Protein AF-0000000085164006 (afdb_homodimer)

Solvent-accessible surface area (backbone atoms only — not comparable to full-atom values): 20067 Å² total; per-residue (Å²): 124,60,69,62,56,56,50,50,50,50,51,49,51,53,50,46,52,52,47,31,71,74,62,33,57,88,70,56,49,71,67,55,51,23,62,73,71,70,45,54,66,66,62,51,41,72,75,30,84,42,68,34,54,46,34,42,55,62,46,51,62,52,46,54,56,49,50,52,52,46,51,53,50,71,64,36,80,89,47,53,52,68,54,39,44,51,53,48,48,50,53,48,51,51,50,47,63,76,37,44,63,45,53,52,44,36,66,67,41,73,84,53,70,57,68,77,72,36,68,68,40,52,52,52,46,56,56,49,32,68,46,57,49,81,58,92,48,61,67,54,31,51,50,53,39,50,50,53,53,54,58,60,33,68,68,49,41,46,40,42,38,73,73,68,60,45,50,71,66,54,50,51,51,52,51,46,67,69,65,102,126,58,69,62,54,55,50,49,50,49,49,51,51,52,51,48,52,52,47,30,71,72,63,32,56,88,68,56,50,70,65,55,50,24,60,74,72,71,47,52,65,66,61,52,42,72,75,28,82,41,70,34,53,45,34,42,55,60,45,51,59,54,46,55,55,48,50,52,53,47,50,52,50,72,65,37,81,88,48,55,50,68,54,38,43,53,53,47,48,51,54,50,53,51,49,47,64,75,37,43,62,45,54,52,43,37,65,67,41,75,84,54,71,56,69,77,71,35,69,68,40,51,52,50,46,57,57,49,33,68,45,58,50,83,58,91,49,60,68,56,32,50,50,54,38,51,51,52,53,55,58,60,32,69,67,48,42,46,42,40,38,73,72,69,61,45,47,72,67,55,48,51,52,52,52,47,67,69,65,103

Structure (mmCIF, N/CA/C/O backbone):
data_AF-0000000085164006-model_v1
#
loop_
_entity.id
_entity.type
_entity.pdbx_description
1 polymer 'TetR family regulatory protein'
#
loop_
_atom_site.group_PDB
_atom_site.id
_atom_site.type_symbol
_atom_site.label_atom_id
_atom_site.label_alt_id
_atom_site.label_comp_id
_atom_site.label_asym_id
_atom_site.label_entity_id
_atom_site.label_seq_id
_atom_site.pdbx_PDB_ins_code
_atom_site.Cartn_x
_atom_site.Cartn_y
_atom_site.Cartn_z
_atom_site.occupancy
_atom_site.B_iso_or_equiv
_atom_site.auth_seq_id
_atom_site.auth_comp_id
_atom_site.auth_asym_id
_atom_site.auth_atom_id
_atom_site.pdbx_PDB_model_num
ATOM 1 N N . MET A 1 1 ? -24.281 25.984 -0.659 1 49.69 1 MET A N 1
ATOM 2 C CA . MET A 1 1 ? -24.906 25.328 0.49 1 49.69 1 MET A CA 1
ATOM 3 C C . MET A 1 1 ? -25.469 26.359 1.463 1 49.69 1 MET A C 1
ATOM 5 O O . MET A 1 1 ? -24.844 27.391 1.727 1 49.69 1 MET A O 1
ATOM 9 N N . ARG A 1 2 ? -26.719 26.344 1.957 1 54.25 2 ARG A N 1
ATOM 10 C CA . ARG A 1 2 ? -27.297 27.344 2.85 1 54.25 2 ARG A CA 1
ATOM 11 C C . ARG A 1 2 ? -26.484 27.453 4.141 1 54.25 2 ARG A C 1
ATOM 13 O O . ARG A 1 2 ? -25.891 26.484 4.594 1 54.25 2 ARG A O 1
ATOM 20 N N . ARG A 1 3 ? -26.062 28.594 4.438 1 60.5 3 ARG A N 1
ATOM 21 C CA . ARG A 1 3 ? -25.344 28.969 5.656 1 60.5 3 ARG A CA 1
ATOM 22 C C . ARG A 1 3 ? -25.641 28 6.789 1 60.5 3 ARG A C 1
ATOM 24 O O . ARG A 1 3 ? -24.75 27.625 7.547 1 60.5 3 ARG A O 1
ATOM 31 N N . ASP A 1 4 ? -26.641 27.578 6.883 1 67.5 4 ASP A N 1
ATOM 32 C CA . ASP A 1 4 ? -27.094 26.625 7.887 1 67.5 4 ASP A CA 1
ATOM 33 C C . ASP A 1 4 ? -26.453 25.25 7.656 1 67.5 4 ASP A C 1
ATOM 35 O O . ASP A 1 4 ? -26.094 24.562 8.609 1 67.5 4 ASP A O 1
ATOM 39 N N . ALA A 1 5 ? -26.422 25.062 6.352 1 70.38 5 ALA A N 1
ATOM 40 C CA . ALA A 1 5 ? -25.812 23.766 6.008 1 70.38 5 ALA A CA 1
ATOM 41 C C . ALA A 1 5 ? -24.359 23.719 6.43 1 70.38 5 ALA A C 1
ATOM 43 O O . ALA A 1 5 ? -23.891 22.703 6.977 1 70.38 5 ALA A O 1
ATOM 44 N N . LEU A 1 6 ? -23.672 24.812 6.34 1 77.31 6 LEU A N 1
ATOM 45 C CA . LEU A 1 6 ? -22.266 24.906 6.723 1 77.31 6 LEU A CA 1
ATOM 46 C C . LEU A 1 6 ? -22.109 24.891 8.234 1 77.31 6 LEU A C 1
ATOM 48 O O . LEU A 1 6 ? -21.172 24.297 8.766 1 77.31 6 LEU A O 1
ATOM 52 N N . GLU A 1 7 ? -22.969 25.5 8.82 1 82.19 7 GLU A N 1
ATOM 53 C CA . GLU A 1 7 ? -22.953 25.531 10.273 1 82.19 7 GLU A CA 1
ATOM 54 C C . GLU A 1 7 ? -23.219 24.141 10.859 1 82.19 7 GLU A C 1
ATOM 56 O O . GLU A 1 7 ? -22.578 23.75 11.836 1 82.19 7 GLU A O 1
ATOM 61 N N . ASN A 1 8 ? -24.109 23.406 10.297 1 85.69 8 ASN A N 1
ATOM 62 C CA . ASN A 1 8 ? -24.406 22.047 10.75 1 85.69 8 ASN A CA 1
ATOM 63 C C . ASN A 1 8 ? -23.219 21.109 10.555 1 85.69 8 ASN A C 1
ATOM 65 O O . ASN A 1 8 ? -22.906 20.312 11.43 1 85.69 8 ASN A O 1
ATOM 69 N N . ARG A 1 9 ? -22.625 21.328 9.5 1 90.31 9 ARG A N 1
ATOM 70 C CA . ARG A 1 9 ? -21.469 20.5 9.211 1 90.31 9 ARG A CA 1
ATOM 71 C C . ARG A 1 9 ? -20.344 20.75 10.219 1 90.31 9 ARG A C 1
ATOM 73 O O . ARG A 1 9 ? -19.719 19.797 10.695 1 90.31 9 ARG A O 1
ATOM 80 N N . LYS A 1 10 ? -20.219 21.953 10.531 1 92.31 10 LYS A N 1
ATOM 81 C CA . LYS A 1 10 ? -19.172 22.312 11.5 1 92.31 10 LYS A CA 1
ATOM 82 C C . LYS A 1 10 ? -19.516 21.75 12.883 1 92.31 10 LYS A C 1
ATOM 84 O O . LYS A 1 10 ? -18.625 21.281 13.594 1 92.31 10 LYS A O 1
ATOM 89 N N . ARG A 1 11 ? -20.75 21.781 13.18 1 93.75 11 ARG A N 1
ATOM 90 C CA . ARG A 1 11 ? -21.203 21.234 14.461 1 93.75 11 ARG A CA 1
ATOM 91 C C . ARG A 1 11 ? -20.938 19.734 14.531 1 93.75 11 ARG A C 1
ATOM 93 O O . ARG A 1 11 ? -20.5 19.234 15.57 1 93.75 11 ARG A O 1
ATOM 100 N N . ILE A 1 12 ? -21.203 19.141 13.484 1 96 12 ILE A N 1
ATOM 101 C CA . ILE A 1 12 ? -20.969 17.703 13.414 1 96 12 ILE A CA 1
ATOM 102 C C . ILE A 1 12 ? -19.484 17.406 13.547 1 96 12 ILE A C 1
ATOM 104 O O . ILE A 1 12 ? -19.078 16.531 14.32 1 96 12 ILE A O 1
ATOM 108 N N . GLU A 1 13 ? -18.719 18.156 12.836 1 95.38 13 GLU A N 1
ATOM 109 C CA . GLU A 1 13 ? -17.266 17.969 12.875 1 95.38 13 GLU A CA 1
ATOM 110 C C . GLU A 1 13 ? -16.734 18.188 14.289 1 95.38 13 GLU A C 1
ATOM 112 O O . GLU A 1 13 ? -15.914 17.406 14.773 1 95.38 13 GLU A O 1
ATOM 117 N N . ASP A 1 14 ? -17.219 19.203 14.93 1 95.56 14 ASP A N 1
ATOM 118 C CA . ASP A 1 14 ? -16.75 19.547 16.281 1 95.56 14 ASP A CA 1
ATOM 119 C C . ASP A 1 14 ? -17.141 18.453 17.281 1 95.56 14 ASP A C 1
ATOM 121 O O . ASP A 1 14 ? -16.344 18.062 18.125 1 95.56 14 ASP A O 1
ATOM 125 N N . CYS A 1 15 ? -18.312 18.047 17.141 1 96.94 15 CYS A N 1
ATOM 126 C CA . CYS A 1 15 ? -18.797 16.969 18 1 96.94 15 CYS A CA 1
ATOM 127 C C . CYS A 1 15 ? -17.969 15.703 17.812 1 96.94 15 CYS A C 1
ATOM 129 O O . CYS A 1 15 ? -17.562 15.07 18.781 1 96.94 15 CYS A O 1
ATOM 131 N N . ALA A 1 16 ? -17.766 15.359 16.594 1 96.62 16 ALA A N 1
ATOM 132 C CA . ALA A 1 16 ? -16.984 14.172 16.281 1 96.62 16 ALA A CA 1
ATOM 133 C C . ALA A 1 16 ? -15.578 14.273 16.859 1 96.62 16 ALA A C 1
ATOM 135 O O . ALA A 1 16 ? -15.086 13.328 17.484 1 96.62 16 ALA A O 1
ATOM 136 N N . ARG A 1 17 ? -15 15.391 16.656 1 94.94 17 ARG A N 1
ATOM 137 C CA . ARG A 1 17 ? -13.656 15.602 17.188 1 94.94 17 ARG A CA 1
ATOM 138 C C . ARG A 1 17 ? -13.609 15.375 18.688 1 94.94 17 ARG A C 1
ATOM 140 O O . ARG A 1 17 ? -12.688 14.734 19.203 1 94.94 17 ARG A O 1
ATOM 147 N N . GLN A 1 18 ? -14.547 15.891 19.344 1 96.19 18 GLN A N 1
ATOM 148 C CA . GLN A 1 18 ? -14.609 15.75 20.797 1 96.19 18 GLN A CA 1
ATOM 149 C C . GLN A 1 18 ? -14.805 14.297 21.203 1 96.19 18 GLN A C 1
ATOM 151 O O . GLN A 1 18 ? -14.094 13.789 22.078 1 96.19 18 GLN A O 1
ATOM 156 N N . LEU A 1 19 ? -15.695 13.664 20.609 1 97.06 19 LEU A N 1
ATOM 157 C CA . LEU A 1 19 ? -15.977 12.266 20.922 1 97.06 19 LEU A CA 1
ATOM 158 C C . LEU A 1 19 ? -14.781 11.383 20.594 1 97.06 19 LEU A C 1
ATOM 160 O O . LEU A 1 19 ? -14.438 10.484 21.375 1 97.06 19 LEU A O 1
ATOM 164 N N . PHE A 1 20 ? -14.164 11.641 19.484 1 95.88 20 PHE A N 1
ATOM 165 C CA . PHE A 1 20 ? -12.992 10.875 19.078 1 95.88 20 PHE A CA 1
ATOM 166 C C . PHE A 1 20 ? -11.852 11.055 20.078 1 95.88 20 PHE A C 1
ATOM 168 O O . PHE A 1 20 ? -11.125 10.102 20.375 1 95.88 20 PHE A O 1
ATOM 175 N N . ALA A 1 21 ? -11.75 12.227 20.562 1 93.5 21 ALA A N 1
ATOM 176 C CA . ALA A 1 21 ? -10.703 12.516 21.531 1 93.5 21 ALA A CA 1
ATOM 177 C C . ALA A 1 21 ? -10.969 11.797 22.844 1 93.5 21 ALA A C 1
ATOM 179 O O . ALA A 1 21 ? -10.031 11.312 23.5 1 93.5 21 ALA A O 1
ATOM 180 N N . GLU A 1 22 ? -12.172 11.648 23.188 1 94.94 22 GLU A N 1
ATOM 181 C CA . GLU A 1 22 ? -12.562 11.102 24.484 1 94.94 22 GLU A CA 1
ATOM 182 C C . GLU A 1 22 ? -12.625 9.578 24.438 1 94.94 22 GLU A C 1
ATOM 184 O O . GLU A 1 22 ? -12.211 8.914 25.391 1 94.94 22 GLU A O 1
ATOM 189 N N . GLU A 1 23 ? -13.094 9.07 23.328 1 95.94 23 GLU A N 1
ATOM 190 C CA . GLU A 1 23 ? -13.445 7.656 23.344 1 95.94 23 GLU A CA 1
ATOM 191 C C . GLU A 1 23 ? -12.648 6.879 22.312 1 95.94 23 GLU A C 1
ATOM 193 O O . GLU A 1 23 ? -12.648 5.645 22.297 1 95.94 23 GLU A O 1
ATOM 198 N N . GLY A 1 24 ? -11.953 7.562 21.5 1 94.81 24 GLY A N 1
ATOM 199 C CA . GLY A 1 24 ? -11.273 6.906 20.391 1 94.81 24 GLY A CA 1
ATOM 200 C C . GLY A 1 24 ? -12.125 6.809 19.141 1 94.81 24 GLY A C 1
ATOM 201 O O . GLY A 1 24 ? -13.336 6.586 19.234 1 94.81 24 GLY A O 1
ATOM 202 N N . VAL A 1 25 ? -11.562 6.879 18.031 1 94.62 25 VAL A N 1
ATOM 203 C CA . VAL A 1 25 ? -12.258 6.918 16.75 1 94.62 25 VAL A CA 1
ATOM 204 C C . VAL A 1 25 ? -13.031 5.621 16.547 1 94.62 25 VAL A C 1
ATOM 206 O O . VAL A 1 25 ? -14.188 5.641 16.125 1 94.62 25 VAL A O 1
ATOM 209 N N . GLU A 1 26 ? -12.422 4.523 16.875 1 90.44 26 GLU A N 1
ATOM 210 C CA . GLU A 1 26 ? -13.016 3.209 16.625 1 90.44 26 GLU A CA 1
ATOM 211 C C . GLU A 1 26 ? -14.258 2.992 17.469 1 90.44 26 GLU A C 1
ATOM 213 O O . GLU A 1 26 ? -15.18 2.283 17.062 1 90.44 26 GLU A O 1
ATOM 218 N N . ASN A 1 27 ? -14.367 3.639 18.453 1 94.94 27 ASN A N 1
ATOM 219 C CA . ASN A 1 27 ? -15.414 3.354 19.438 1 94.94 27 ASN A CA 1
ATOM 220 C C . ASN A 1 27 ? -16.625 4.273 19.25 1 94.94 27 ASN A C 1
ATOM 222 O O . ASN A 1 27 ? -17.656 4.086 19.906 1 94.94 27 ASN A O 1
ATOM 226 N N . VAL A 1 28 ? -16.453 5.262 18.516 1 96.69 28 VAL A N 1
ATOM 227 C CA . VAL A 1 28 ? -17.531 6.223 18.328 1 96.69 28 VAL A CA 1
ATOM 228 C C . VAL A 1 28 ? -18.328 5.867 17.062 1 96.69 28 VAL A C 1
ATOM 230 O O . VAL A 1 28 ? -17.734 5.609 16.016 1 96.69 28 VAL A O 1
ATOM 233 N N . SER A 1 29 ? -19.594 5.777 17.203 1 95.69 29 SER A N 1
ATOM 234 C CA . SER A 1 29 ? -20.438 5.473 16.062 1 95.69 29 SER A CA 1
ATOM 235 C C . SER A 1 29 ? -21.156 6.723 15.555 1 95.69 29 SER A C 1
ATOM 237 O O . SER A 1 29 ? -21.25 7.723 16.266 1 95.69 29 SER A O 1
ATOM 239 N N . MET A 1 30 ? -21.688 6.605 14.344 1 96.44 30 MET A N 1
ATOM 240 C CA . MET A 1 30 ? -22.5 7.68 13.789 1 96.44 30 MET A CA 1
ATOM 241 C C . MET A 1 30 ? -23.75 7.898 14.633 1 96.44 30 MET A C 1
ATOM 243 O O . MET A 1 30 ? -24.172 9.039 14.836 1 96.44 30 MET A O 1
ATOM 247 N N . ASN A 1 31 ? -24.234 6.824 15.102 1 96.88 31 ASN A N 1
ATOM 248 C CA . ASN A 1 31 ? -25.406 6.91 15.969 1 96.88 31 ASN A CA 1
ATOM 249 C C . ASN A 1 31 ? -25.109 7.707 17.234 1 96.88 31 ASN A C 1
ATOM 251 O O . ASN A 1 31 ? -25.922 8.531 17.656 1 96.88 31 ASN A O 1
ATOM 255 N N . GLN A 1 32 ? -24.031 7.543 17.828 1 97.44 32 GLN A N 1
ATOM 256 C CA . GLN A 1 32 ? -23.641 8.273 19.016 1 97.44 32 GLN A CA 1
ATOM 257 C C . GLN A 1 32 ? -23.5 9.766 18.734 1 97.44 32 GLN A C 1
ATOM 259 O O . GLN A 1 32 ? -23.906 10.594 19.562 1 97.44 32 GLN A O 1
ATOM 264 N N . ILE A 1 33 ? -22.969 10.086 17.594 1 97.62 33 ILE A N 1
ATOM 265 C CA . ILE A 1 33 ? -22.797 11.484 17.203 1 97.62 33 ILE A CA 1
ATOM 266 C C . ILE A 1 33 ? -24.172 12.141 17.047 1 97.62 33 ILE A C 1
ATOM 268 O O . ILE A 1 33 ? -24.406 13.242 17.547 1 97.62 33 ILE A O 1
ATOM 272 N N . SER A 1 34 ? -25.031 11.43 16.391 1 97.25 34 SER A N 1
ATOM 273 C CA . SER A 1 34 ? -26.391 11.93 16.188 1 97.25 34 SER A CA 1
ATOM 274 C C . SER A 1 34 ? -27.078 12.188 17.531 1 97.25 34 SER A C 1
ATOM 276 O O . SER A 1 34 ? -27.656 13.25 17.734 1 97.25 34 SER A O 1
ATOM 278 N N . LYS A 1 35 ? -26.953 11.289 18.391 1 97.5 35 LYS A N 1
ATOM 279 C CA . LYS A 1 35 ? -27.578 11.391 19.703 1 97.5 35 LYS A CA 1
ATOM 280 C C . LYS A 1 35 ? -26.969 12.539 20.516 1 97.5 35 LYS A C 1
ATOM 282 O O . LYS A 1 35 ? -27.703 13.297 21.172 1 97.5 35 LYS A O 1
ATOM 287 N N . THR A 1 36 ? -25.766 12.641 20.469 1 96.88 36 THR A N 1
ATOM 288 C CA . THR A 1 36 ? -25.062 13.664 21.234 1 96.88 36 THR A CA 1
ATOM 289 C C . THR A 1 36 ? -25.453 15.062 20.766 1 96.88 36 THR A C 1
ATOM 291 O O . THR A 1 36 ? -25.609 15.977 21.578 1 96.88 36 THR A O 1
ATOM 294 N N . LEU A 1 37 ? -25.625 15.219 19.469 1 96.06 37 LEU A N 1
ATOM 295 C CA . LEU A 1 37 ? -25.938 16.516 18.875 1 96.06 37 LEU A CA 1
ATOM 296 C C . LEU A 1 37 ? -27.438 16.781 18.891 1 96.06 37 LEU A C 1
ATOM 298 O O . LEU A 1 37 ? -27.875 17.906 18.672 1 96.06 37 LEU A O 1
ATOM 302 N N . GLY A 1 38 ? -28.188 15.664 19.016 1 95.75 38 GLY A N 1
ATOM 303 C CA . GLY A 1 38 ? -29.641 15.805 18.984 1 95.75 38 GLY A CA 1
ATOM 304 C C . GLY A 1 38 ? -30.188 16.016 17.578 1 95.75 38 GLY A C 1
ATOM 305 O O . GLY A 1 38 ? -31.109 16.797 17.391 1 95.75 38 GLY A O 1
ATOM 306 N N . ILE A 1 39 ? -29.469 15.43 16.703 1 94.62 39 ILE A N 1
ATOM 307 C CA . ILE A 1 39 ? -29.938 15.516 15.328 1 94.62 39 ILE A CA 1
ATOM 308 C C . ILE A 1 39 ? -30.312 14.133 14.812 1 94.62 39 ILE A C 1
ATOM 310 O O . ILE A 1 39 ? -29.844 13.117 15.352 1 94.62 39 ILE A O 1
ATOM 314 N N . GLY A 1 40 ? -31.156 14.094 13.844 1 93.38 40 GLY A N 1
ATOM 315 C CA . GLY A 1 40 ? -31.547 12.828 13.258 1 93.38 40 GLY A CA 1
ATOM 316 C C . GLY A 1 40 ? -30.453 12.188 12.414 1 93.38 40 GLY A C 1
ATOM 317 O O . GLY A 1 40 ? -29.594 12.883 11.883 1 93.38 40 GLY A O 1
ATOM 318 N N . MET A 1 41 ? -30.578 10.867 12.344 1 95.12 41 MET A N 1
ATOM 319 C CA . MET A 1 41 ? -29.625 10.117 11.539 1 95.12 41 MET A CA 1
ATOM 320 C C . MET A 1 41 ? -29.672 10.562 10.078 1 95.12 41 MET A C 1
ATOM 322 O O . MET A 1 41 ? -28.641 10.656 9.422 1 95.12 41 MET A O 1
ATOM 326 N N . ALA A 1 42 ? -30.797 10.906 9.617 1 94.06 42 ALA A N 1
ATOM 327 C CA . ALA A 1 42 ? -30.969 11.336 8.227 1 94.06 42 ALA A CA 1
ATOM 328 C C . ALA A 1 42 ? -30.188 12.617 7.953 1 94.06 42 ALA A C 1
ATOM 330 O O . ALA A 1 42 ? -29.516 12.734 6.926 1 94.06 42 ALA A O 1
ATOM 331 N N . THR A 1 43 ? -30.328 13.5 8.828 1 93.19 43 THR A N 1
ATOM 332 C CA . THR A 1 43 ? -29.594 14.758 8.727 1 93.19 43 THR A CA 1
ATOM 333 C C . THR A 1 43 ? -28.094 14.516 8.742 1 93.19 43 THR A C 1
ATOM 335 O O . THR A 1 43 ? -27.344 15.086 7.938 1 93.19 43 THR A O 1
ATOM 338 N N . LEU A 1 44 ? -27.609 13.672 9.664 1 95.81 44 LEU A N 1
ATOM 339 C CA . LEU A 1 44 ? -26.188 13.352 9.781 1 95.81 44 LEU A CA 1
ATOM 340 C C . LEU A 1 44 ? -25.656 12.742 8.484 1 95.81 44 LEU A C 1
ATOM 342 O O . LEU A 1 44 ? -24.625 13.172 7.961 1 95.81 44 LEU A O 1
ATOM 346 N N . TYR A 1 45 ? -26.453 11.859 7.93 1 94.5 45 TYR A N 1
ATOM 347 C CA . TYR A 1 45 ? -26 11.109 6.758 1 94.5 45 TYR A CA 1
ATOM 348 C C . TYR A 1 45 ? -26.125 11.953 5.496 1 94.5 45 TYR A C 1
ATOM 350 O O . TYR A 1 45 ? -25.453 11.68 4.492 1 94.5 45 TYR A O 1
ATOM 358 N N . ARG A 1 46 ? -26.953 12.984 5.566 1 93.81 46 ARG A N 1
ATOM 359 C CA . ARG A 1 46 ? -27 13.953 4.473 1 93.81 46 ARG A CA 1
ATOM 360 C C . ARG A 1 46 ? -25.703 14.727 4.371 1 93.81 46 ARG A C 1
ATOM 362 O O . ARG A 1 46 ? -25.281 15.102 3.273 1 93.81 46 ARG A O 1
ATOM 369 N N . ASN A 1 47 ? -25.109 14.883 5.527 1 93.75 47 ASN A N 1
ATOM 370 C CA . ASN A 1 47 ? -23.859 15.641 5.562 1 93.75 47 ASN A CA 1
ATOM 371 C C . ASN A 1 47 ? -22.656 14.734 5.336 1 93.75 47 ASN A C 1
ATOM 373 O O . ASN A 1 47 ? -21.703 15.125 4.66 1 93.75 47 ASN A O 1
ATOM 377 N N . PHE A 1 48 ? -22.703 13.57 5.941 1 94.38 48 PHE A N 1
ATOM 378 C CA . PHE A 1 48 ? -21.625 12.609 5.824 1 94.38 48 PHE A CA 1
ATOM 379 C C . PHE A 1 48 ? -22.156 11.211 5.555 1 94.38 48 PHE A C 1
ATOM 381 O O . PHE A 1 48 ? -22.844 10.633 6.398 1 94.38 48 PHE A O 1
ATOM 388 N N . GLU A 1 49 ? -21.719 10.734 4.465 1 91.19 49 GLU A N 1
ATOM 389 C CA . GLU A 1 49 ? -22.234 9.453 4 1 91.19 49 GLU A CA 1
ATOM 390 C C . GLU A 1 49 ? -21.938 8.336 5 1 91.19 49 GLU A C 1
ATOM 392 O O . GLU A 1 49 ? -22.734 7.41 5.164 1 91.19 49 GLU A O 1
ATOM 397 N N . ASP A 1 50 ? -20.781 8.414 5.613 1 91.12 50 ASP A N 1
ATOM 398 C CA . ASP A 1 50 ? -20.344 7.422 6.598 1 91.12 50 ASP A CA 1
ATOM 399 C C . ASP A 1 50 ? -19.25 7.984 7.5 1 91.12 50 ASP A C 1
ATOM 401 O O . ASP A 1 50 ? -18.875 9.156 7.383 1 91.12 50 ASP A O 1
ATOM 405 N N . LYS A 1 51 ? -18.859 7.188 8.438 1 92.56 51 LYS A N 1
ATOM 406 C CA . LYS A 1 51 ? -17.844 7.617 9.391 1 92.56 51 LYS A CA 1
ATOM 407 C C . LYS A 1 51 ? -16.531 7.934 8.688 1 92.56 51 LYS A C 1
ATOM 409 O O . LYS A 1 51 ? -15.812 8.859 9.086 1 92.56 51 LYS A O 1
ATOM 414 N N . GLN A 1 52 ? -16.188 7.219 7.684 1 90.88 52 GLN A N 1
ATOM 415 C CA . GLN A 1 52 ? -14.945 7.422 6.945 1 90.88 52 GLN A CA 1
ATOM 416 C C . GLN A 1 52 ? -14.93 8.781 6.262 1 90.88 52 GLN A C 1
ATOM 418 O O . GLN A 1 52 ? -13.906 9.469 6.254 1 90.88 52 GLN A O 1
ATOM 423 N N . ALA A 1 53 ? -16.031 9.094 5.715 1 89.31 53 ALA A N 1
ATOM 424 C CA . ALA A 1 53 ? -16.141 10.406 5.09 1 89.31 53 ALA A CA 1
ATOM 425 C C . ALA A 1 53 ? -15.977 11.523 6.117 1 89.31 53 ALA A C 1
ATOM 427 O O . ALA A 1 53 ? -15.352 12.547 5.836 1 89.31 53 ALA A O 1
ATOM 428 N N . LEU A 1 54 ? -16.609 11.32 7.223 1 93.06 54 LEU A N 1
ATOM 429 C CA . LEU A 1 54 ? -16.469 12.281 8.312 1 93.06 54 LEU A CA 1
ATOM 430 C C . LEU A 1 54 ? -15.008 12.383 8.758 1 93.06 54 LEU A C 1
ATOM 432 O O . LEU A 1 54 ? -14.477 13.492 8.906 1 93.06 54 LEU A O 1
ATOM 436 N N . CYS A 1 55 ? -14.32 11.289 8.93 1 93.06 55 CYS A N 1
ATOM 437 C CA . CYS A 1 55 ? -12.914 11.258 9.328 1 93.06 55 CYS A CA 1
ATOM 438 C C . CYS A 1 55 ? -12.039 11.969 8.305 1 93.06 55 CYS A C 1
ATOM 440 O O . CYS A 1 55 ? -11.133 12.719 8.664 1 93.06 55 CYS A O 1
ATOM 442 N N . TYR A 1 56 ? -12.32 11.758 7.109 1 89 56 TYR A N 1
ATOM 443 C CA . TYR A 1 56 ? -11.57 12.391 6.035 1 89 56 TYR A CA 1
ATOM 444 C C . TYR A 1 56 ? -11.695 13.914 6.109 1 89 56 TYR A C 1
ATOM 446 O O . TYR A 1 56 ? -10.711 14.633 5.949 1 89 56 TYR A O 1
ATOM 454 N N . GLN A 1 57 ? -12.906 14.328 6.309 1 90.31 57 GLN A N 1
ATOM 455 C CA . GLN A 1 57 ? -13.133 15.766 6.387 1 90.31 57 GLN A CA 1
ATOM 456 C C . GLN A 1 57 ? -12.375 16.375 7.562 1 90.31 57 GLN A C 1
ATOM 458 O O . GLN A 1 57 ? -11.875 17.5 7.465 1 90.31 57 GLN A O 1
ATOM 463 N N . LEU A 1 58 ? -12.328 15.703 8.578 1 92.38 58 LEU A N 1
ATOM 464 C CA . LEU A 1 58 ? -11.641 16.203 9.766 1 92.38 58 LEU A CA 1
ATOM 465 C C . LEU A 1 58 ? -10.141 16.344 9.508 1 92.38 58 LEU A C 1
ATOM 467 O O . LEU A 1 58 ? -9.508 17.281 10 1 92.38 58 LEU A O 1
ATOM 471 N N . ILE A 1 59 ? -9.609 15.461 8.711 1 91.25 59 ILE A N 1
ATOM 472 C CA . ILE A 1 59 ? -8.172 15.477 8.461 1 91.25 59 ILE A CA 1
ATOM 473 C C . ILE A 1 59 ? -7.844 16.531 7.414 1 91.25 59 ILE A C 1
ATOM 475 O O . ILE A 1 59 ? -6.762 17.125 7.441 1 91.25 59 ILE A O 1
ATOM 479 N N . GLN A 1 60 ? -8.734 16.703 6.504 1 88.44 60 GLN A N 1
ATOM 480 C CA . GLN A 1 60 ? -8.492 17.625 5.387 1 88.44 60 GLN A CA 1
ATOM 481 C C . GLN A 1 60 ? -8.125 19.016 5.887 1 88.44 60 GLN A C 1
ATOM 483 O O . GLN A 1 60 ? -7.234 19.656 5.324 1 88.44 60 GLN A O 1
ATOM 488 N N . ASN A 1 61 ? -8.844 19.453 6.926 1 83.56 61 ASN A N 1
ATOM 489 C CA . ASN A 1 61 ? -8.531 20.766 7.492 1 83.56 61 ASN A CA 1
ATOM 490 C C . ASN A 1 61 ? -7.117 20.797 8.062 1 83.56 61 ASN A C 1
ATOM 492 O O . ASN A 1 61 ? -6.402 21.797 7.898 1 83.56 61 ASN A O 1
ATOM 496 N N . ASP A 1 62 ? -6.746 19.781 8.641 1 91.12 62 ASP A N 1
ATOM 497 C CA . ASP A 1 62 ? -5.414 19.688 9.227 1 91.12 62 ASP A CA 1
ATOM 498 C C . ASP A 1 62 ? -4.348 19.547 8.141 1 91.12 62 ASP A C 1
ATOM 500 O O . ASP A 1 62 ? -3.23 20.047 8.289 1 91.12 62 ASP A O 1
ATOM 504 N N . PHE A 1 63 ? -4.688 18.969 7.012 1 93.19 63 PHE A N 1
ATOM 505 C CA . PHE A 1 63 ? -3.785 18.859 5.875 1 93.19 63 PHE A CA 1
ATOM 506 C C . PHE A 1 63 ? -3.441 20.234 5.312 1 93.19 63 PHE A C 1
ATOM 508 O O . PHE A 1 63 ? -2.291 20.5 4.953 1 93.19 63 PHE A O 1
ATOM 515 N N . SER A 1 64 ? -4.484 21.062 5.25 1 92.62 64 SER A N 1
ATOM 516 C CA . SER A 1 64 ? -4.25 22.406 4.727 1 92.62 64 SER A CA 1
ATOM 517 C C . SER A 1 64 ? -3.18 23.141 5.531 1 92.62 64 SER A C 1
ATOM 519 O O . SER A 1 64 ? -2.287 23.766 4.961 1 92.62 64 SER A O 1
ATOM 521 N N . GLU A 1 65 ? -3.266 23.031 6.816 1 94.69 65 GLU A N 1
ATOM 522 C CA . GLU A 1 65 ? -2.271 23.656 7.684 1 94.69 65 GLU A CA 1
ATOM 523 C C . GLU A 1 65 ? -0.905 22.984 7.52 1 94.69 65 GLU A C 1
ATOM 525 O O . GLU A 1 65 ? 0.12 23.672 7.477 1 94.69 65 GLU A O 1
ATOM 530 N N . LEU A 1 66 ? -0.886 21.75 7.402 1 97 66 LEU A N 1
ATOM 531 C CA . LEU A 1 66 ? 0.353 21.016 7.191 1 97 66 LEU A CA 1
ATOM 532 C C . LEU A 1 66 ? 1.052 21.484 5.918 1 97 66 LEU A C 1
ATOM 534 O O . LEU A 1 66 ? 2.254 21.75 5.93 1 97 66 LEU A O 1
ATOM 538 N N . PHE A 1 67 ? 0.28 21.609 4.879 1 97.19 67 PHE A N 1
ATOM 539 C CA . PHE A 1 67 ? 0.852 21.953 3.586 1 97.19 67 PHE A CA 1
ATOM 540 C C . PHE A 1 67 ? 1.409 23.375 3.607 1 97.19 67 PHE A C 1
ATOM 542 O O . PHE A 1 67 ? 2.455 23.656 3.016 1 97.19 67 PHE A O 1
ATOM 549 N N . LYS A 1 68 ? 0.666 24.203 4.316 1 96.81 68 LYS A N 1
ATOM 550 C CA . LYS A 1 68 ? 1.18 25.562 4.484 1 96.81 68 LYS A CA 1
ATOM 551 C C . LYS A 1 68 ? 2.545 25.547 5.168 1 96.81 68 LYS A C 1
ATOM 553 O O . LYS A 1 68 ? 3.479 26.203 4.707 1 96.81 68 LYS A O 1
ATOM 558 N N . ASP A 1 69 ? 2.66 24.797 6.195 1 97.12 69 ASP A N 1
ATOM 559 C CA . ASP A 1 69 ? 3.922 24.656 6.918 1 97.12 69 ASP A CA 1
ATOM 560 C C . ASP A 1 69 ? 5.012 24.062 6.023 1 97.12 69 ASP A C 1
ATOM 562 O O . ASP A 1 69 ? 6.148 24.547 6.027 1 97.12 69 ASP A O 1
ATOM 566 N N . MET A 1 70 ? 4.676 23.109 5.281 1 98.25 70 MET A N 1
ATOM 567 C CA . MET A 1 70 ? 5.648 22.422 4.438 1 98.25 70 MET A CA 1
ATOM 568 C C . MET A 1 70 ? 6.141 23.328 3.318 1 98.25 70 MET A C 1
ATOM 570 O O . MET A 1 70 ? 7.32 23.297 2.963 1 98.25 70 MET A O 1
ATOM 574 N N . HIS A 1 71 ? 5.238 24.125 2.838 1 97.88 71 HIS A N 1
ATOM 575 C CA . HIS A 1 71 ? 5.648 25.078 1.806 1 97.88 71 HIS A CA 1
ATOM 576 C C . HIS A 1 71 ? 6.59 26.141 2.369 1 97.88 71 HIS A C 1
ATOM 578 O O . HIS A 1 71 ? 7.516 26.578 1.685 1 97.88 71 HIS A O 1
ATOM 584 N N . THR A 1 72 ? 6.293 26.5 3.572 1 98 72 THR A N 1
ATOM 585 C CA . THR A 1 72 ? 7.188 27.453 4.234 1 98 72 THR A CA 1
ATOM 586 C C . THR A 1 72 ? 8.594 26.859 4.359 1 98 72 THR A C 1
ATOM 588 O O . THR A 1 72 ? 9.586 27.562 4.16 1 98 72 THR A O 1
ATOM 591 N N . ILE A 1 73 ? 8.695 25.625 4.641 1 97.94 73 ILE A N 1
ATOM 592 C CA . ILE A 1 73 ? 9.977 24.938 4.762 1 97.94 73 ILE A CA 1
ATOM 593 C C . ILE A 1 73 ? 10.672 24.891 3.4 1 97.94 73 ILE A C 1
ATOM 595 O O . ILE A 1 73 ? 11.875 25.141 3.299 1 97.94 73 ILE A O 1
ATOM 599 N N . LEU A 1 74 ? 9.93 24.656 2.336 1 97.5 74 LEU A N 1
ATOM 600 C CA . LEU A 1 74 ? 10.469 24.578 0.982 1 97.5 74 LEU A CA 1
ATOM 601 C C . LEU A 1 74 ? 11.062 25.922 0.553 1 97.5 74 LEU A C 1
ATOM 603 O O . LEU A 1 74 ? 12.039 25.953 -0.19 1 97.5 74 LEU A O 1
ATOM 607 N N . GLU A 1 75 ? 10.469 26.938 1.071 1 96.81 75 GLU A N 1
ATOM 608 C CA . GLU A 1 75 ? 10.852 28.281 0.649 1 96.81 75 GLU A CA 1
ATOM 609 C C . GLU A 1 75 ? 12 28.812 1.494 1 96.81 75 GLU A C 1
ATOM 611 O O . GLU A 1 75 ? 12.555 29.875 1.196 1 96.81 75 GLU A O 1
ATOM 616 N N . ASP A 1 76 ? 12.289 28.062 2.523 1 96.31 76 ASP A N 1
ATOM 617 C CA . ASP A 1 76 ? 13.367 28.5 3.398 1 96.31 76 ASP A CA 1
ATOM 618 C C . ASP A 1 76 ? 14.719 28.406 2.697 1 96.31 76 ASP A C 1
ATOM 620 O O . ASP A 1 76 ? 15.328 27.344 2.641 1 96.31 76 ASP A O 1
ATOM 624 N N . ASN A 1 77 ? 15.281 29.453 2.266 1 94.75 77 ASN A N 1
ATOM 625 C CA . ASN A 1 77 ? 16.516 29.5 1.484 1 94.75 77 ASN A CA 1
ATOM 626 C C . ASN A 1 77 ? 17.734 29.234 2.352 1 94.75 77 ASN A C 1
ATOM 628 O O . ASN A 1 77 ? 18.844 29.047 1.835 1 94.75 77 ASN A O 1
ATOM 632 N N . LYS A 1 78 ? 17.547 29.156 3.66 1 96.88 78 LYS A N 1
ATOM 633 C CA . LYS A 1 78 ? 18.656 28.875 4.57 1 96.88 78 LYS A CA 1
ATOM 634 C C . LYS A 1 78 ? 18.938 27.391 4.664 1 96.88 78 LYS A C 1
ATOM 636 O O . LYS A 1 78 ? 20 26.969 5.156 1 96.88 78 LYS A O 1
ATOM 641 N N . ARG A 1 79 ? 18.062 26.578 4.199 1 96.44 79 ARG A N 1
ATOM 642 C CA . ARG A 1 79 ? 18.219 25.125 4.23 1 96.44 79 ARG A CA 1
ATOM 643 C C . ARG A 1 79 ? 18.516 24.578 2.844 1 96.44 79 ARG A C 1
ATOM 645 O O . ARG A 1 79 ? 17.953 25.031 1.85 1 96.44 79 ARG A O 1
ATOM 652 N N . ASN A 1 80 ? 19.5 23.656 2.84 1 95.56 80 ASN A N 1
ATOM 653 C CA . ASN A 1 80 ? 19.703 22.953 1.584 1 95.56 80 ASN A CA 1
ATOM 654 C C . ASN A 1 80 ? 18.672 21.844 1.388 1 95.56 80 ASN A C 1
ATOM 656 O O . ASN A 1 80 ? 17.812 21.641 2.24 1 95.56 80 ASN A O 1
ATOM 660 N N . LYS A 1 81 ? 18.656 21.188 0.329 1 94.69 81 LYS A N 1
ATOM 661 C CA . LYS A 1 81 ? 17.656 20.219 -0.061 1 94.69 81 LYS A CA 1
ATOM 662 C C . LYS A 1 81 ? 17.594 19.062 0.935 1 94.69 81 LYS A C 1
ATOM 664 O O . LYS A 1 81 ? 16.516 18.594 1.285 1 94.69 81 LYS A O 1
ATOM 669 N N . GLU A 1 82 ? 18.734 18.656 1.422 1 95.12 82 GLU A N 1
ATOM 670 C CA . GLU A 1 82 ? 18.797 17.547 2.369 1 95.12 82 GLU A CA 1
ATOM 671 C C . GLU A 1 82 ? 18.172 17.922 3.711 1 95.12 82 GLU A C 1
ATOM 673 O O . GLU A 1 82 ? 17.453 17.141 4.316 1 95.12 82 GLU A O 1
ATOM 678 N N . GLU A 1 83 ? 18.5 19.094 4.109 1 96.94 83 GLU A N 1
ATOM 679 C CA . GLU A 1 83 ? 17.938 19.609 5.352 1 96.94 83 GLU A CA 1
ATOM 680 C C . GLU A 1 83 ? 16.422 19.766 5.242 1 96.94 83 GLU A C 1
ATOM 682 O O . GLU A 1 83 ? 15.688 19.438 6.176 1 96.94 83 GLU A O 1
ATOM 687 N N . LYS A 1 84 ? 16 20.297 4.109 1 98 84 LYS A N 1
ATOM 688 C CA . LYS A 1 84 ? 14.562 20.438 3.875 1 98 84 LYS A CA 1
ATOM 689 C C . LYS A 1 84 ? 13.859 19.094 3.924 1 98 84 LYS A C 1
ATOM 691 O O . LYS A 1 84 ? 12.789 18.969 4.531 1 98 84 LYS A O 1
ATOM 696 N N . LEU A 1 85 ? 14.469 18.047 3.275 1 97.88 85 LEU A N 1
ATOM 697 C CA . LEU A 1 85 ? 13.883 16.719 3.297 1 97.88 85 LEU A CA 1
ATOM 698 C C . LEU A 1 85 ? 13.695 16.219 4.727 1 97.88 85 LEU A C 1
ATOM 700 O O . LEU A 1 85 ? 12.633 15.695 5.07 1 97.88 85 LEU A O 1
ATOM 704 N N . GLU A 1 86 ? 14.672 16.422 5.516 1 97.75 86 GLU A N 1
ATOM 705 C CA . GLU A 1 86 ? 14.617 15.961 6.895 1 97.75 86 GLU A CA 1
ATOM 706 C C . GLU A 1 86 ? 13.516 16.672 7.676 1 97.75 86 GLU A C 1
ATOM 708 O O . GLU A 1 86 ? 12.734 16.016 8.383 1 97.75 86 GLU A O 1
ATOM 713 N N . VAL A 1 87 ? 13.461 17.984 7.539 1 98 87 VAL A N 1
ATOM 714 C CA . VAL A 1 87 ? 12.477 18.766 8.289 1 98 87 VAL A CA 1
ATOM 715 C C . VAL A 1 87 ? 11.07 18.438 7.797 1 98 87 VAL A C 1
ATOM 717 O O . VAL A 1 87 ? 10.141 18.297 8.594 1 98 87 VAL A O 1
ATOM 720 N N . LEU A 1 88 ? 10.922 18.328 6.508 1 98.31 88 LEU A N 1
ATOM 721 C CA . LEU A 1 88 ? 9.633 17.969 5.922 1 98.31 88 LEU A CA 1
ATOM 722 C C . LEU A 1 88 ? 9.18 16.594 6.41 1 98.31 88 LEU A C 1
ATOM 724 O O . LEU A 1 88 ? 8.016 16.406 6.77 1 98.31 88 LEU A O 1
ATOM 728 N N . LEU A 1 89 ? 10.086 15.633 6.383 1 98.12 89 LEU A N 1
ATOM 729 C CA . LEU A 1 89 ? 9.766 14.281 6.832 1 98.12 89 LEU A CA 1
ATOM 730 C C . LEU A 1 89 ? 9.336 14.281 8.297 1 98.12 89 LEU A C 1
ATOM 732 O O . LEU A 1 89 ? 8.344 13.641 8.648 1 98.12 89 LEU A O 1
ATOM 736 N N . VAL A 1 90 ? 10.047 15 9.117 1 97.69 90 VAL A N 1
ATOM 737 C CA . VAL A 1 90 ? 9.719 15.086 10.539 1 97.69 90 VAL A CA 1
ATOM 738 C C . VAL A 1 90 ? 8.328 15.68 10.719 1 97.69 90 VAL A C 1
ATOM 740 O O . VAL A 1 90 ? 7.523 15.18 11.5 1 97.69 90 VAL A O 1
ATOM 743 N N . ARG A 1 91 ? 8.07 16.75 10 1 97.44 91 ARG A N 1
ATOM 744 C CA . ARG A 1 91 ? 6.77 17.391 10.086 1 97.44 91 ARG A CA 1
ATOM 745 C C . ARG A 1 91 ? 5.652 16.438 9.688 1 97.44 91 ARG A C 1
ATOM 747 O O . ARG A 1 91 ? 4.609 16.375 10.344 1 97.44 91 ARG A O 1
ATOM 754 N N . PHE A 1 92 ? 5.895 15.711 8.664 1 97.19 92 PHE A N 1
ATOM 755 C CA . PHE A 1 92 ? 4.879 14.789 8.172 1 97.19 92 PHE A CA 1
ATOM 756 C C . PHE A 1 92 ? 4.695 13.617 9.141 1 97.19 92 PHE A C 1
ATOM 758 O O . PHE A 1 92 ? 3.566 13.195 9.406 1 97.19 92 PHE A O 1
ATOM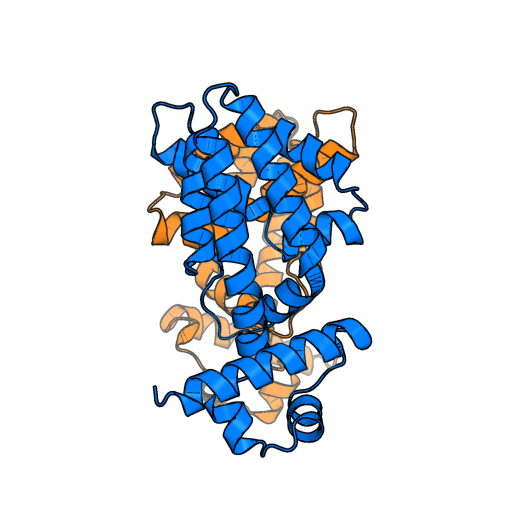 765 N N . LEU A 1 93 ? 5.781 13.062 9.625 1 96.44 93 LEU A N 1
ATOM 766 C CA . LEU A 1 93 ? 5.691 11.961 10.586 1 96.44 93 LEU A CA 1
ATOM 767 C C . LEU A 1 93 ? 4.949 12.406 11.844 1 96.44 93 LEU A C 1
ATOM 769 O O . LEU A 1 93 ? 4.16 11.641 12.398 1 96.44 93 LEU A O 1
ATOM 773 N N . ASN A 1 94 ? 5.191 13.633 12.289 1 95.75 94 ASN A N 1
ATOM 774 C CA . ASN A 1 94 ? 4.461 14.172 13.43 1 95.75 94 ASN A CA 1
ATOM 775 C C . ASN A 1 94 ? 2.963 14.266 13.141 1 95.75 94 ASN A C 1
ATOM 777 O O . ASN A 1 94 ? 2.141 13.953 14.008 1 95.75 94 ASN A O 1
ATOM 781 N N . PHE A 1 95 ? 2.67 14.711 11.99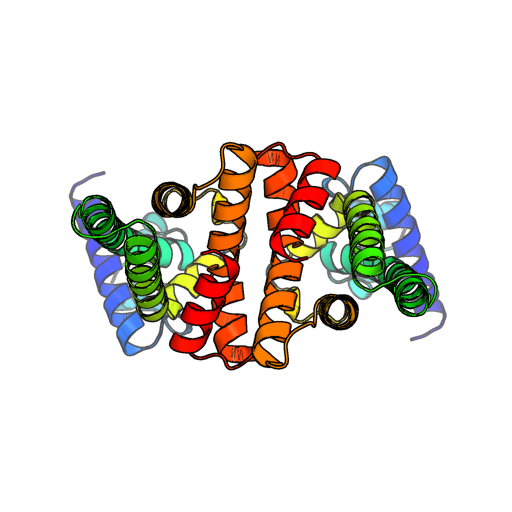2 1 95.56 95 PHE A N 1
ATOM 782 C CA . PHE A 1 95 ? 1.278 14.781 11.57 1 95.56 95 PHE A CA 1
ATOM 783 C C . PHE A 1 95 ? 0.631 13.406 11.594 1 95.56 95 PHE A C 1
ATOM 785 O O . PHE A 1 95 ? -0.478 13.242 12.109 1 95.56 95 PHE A O 1
ATOM 792 N N . LYS A 1 96 ? 1.295 12.414 11.031 1 93.19 96 LYS A N 1
ATOM 793 C CA . LYS A 1 96 ? 0.778 11.047 10.984 1 93.19 96 LYS A CA 1
ATOM 794 C C . LYS A 1 96 ? 0.556 10.5 12.391 1 93.19 96 LYS A C 1
ATOM 796 O O . LYS A 1 96 ? -0.462 9.859 12.664 1 93.19 96 LYS A O 1
ATOM 801 N N . ASN A 1 97 ? 1.489 10.773 13.219 1 91.88 97 ASN A N 1
ATOM 802 C CA . ASN A 1 97 ? 1.388 10.305 14.594 1 91.88 97 ASN A CA 1
ATOM 803 C C . ASN A 1 97 ? 0.189 10.914 15.312 1 91.88 97 ASN A C 1
ATOM 805 O O . ASN A 1 97 ? -0.545 10.219 16.016 1 91.88 97 ASN A O 1
ATOM 809 N N . THR A 1 98 ? 0.033 12.156 15.102 1 91.5 98 THR A N 1
ATOM 810 C CA . THR A 1 98 ? -1.03 12.898 15.766 1 91.5 98 THR A CA 1
ATOM 811 C C . THR A 1 98 ? -2.398 12.469 15.25 1 91.5 98 THR A C 1
ATOM 813 O O . THR A 1 98 ? -3.387 12.5 15.984 1 91.5 98 THR A O 1
ATOM 816 N N . HIS A 1 99 ? -2.443 11.992 13.977 1 92.44 99 HIS A N 1
ATOM 817 C CA . HIS A 1 99 ? -3.723 11.695 13.344 1 92.44 99 HIS A CA 1
ATOM 818 C C . HIS A 1 99 ? -3.865 10.203 13.055 1 92.44 99 HIS A C 1
ATOM 820 O O . HIS A 1 99 ? -4.672 9.805 12.219 1 92.44 99 HIS A O 1
ATOM 826 N N . LYS A 1 100 ? -3.143 9.453 13.656 1 90.25 100 LYS A N 1
ATOM 827 C CA . LYS A 1 100 ? -3.023 8.031 13.344 1 90.25 100 LYS A CA 1
ATOM 828 C C . LYS A 1 100 ? -4.391 7.359 13.328 1 90.25 100 LYS A C 1
ATOM 830 O O . LYS A 1 100 ? -4.723 6.629 12.391 1 90.25 100 LYS A O 1
ATOM 835 N N . ASP A 1 101 ? -5.211 7.648 14.281 1 90.19 101 ASP A N 1
ATOM 836 C CA . ASP A 1 101 ? -6.516 7 14.391 1 90.19 101 ASP A CA 1
ATOM 837 C C . ASP A 1 101 ? -7.457 7.465 13.289 1 90.19 101 ASP A C 1
ATOM 839 O O . ASP A 1 101 ? -8.227 6.668 12.742 1 90.19 101 ASP A O 1
ATOM 843 N N . LEU A 1 102 ? -7.387 8.711 12.984 1 91.62 102 LEU A N 1
ATOM 844 C CA . LEU A 1 102 ? -8.219 9.258 11.914 1 91.62 102 LEU A CA 1
ATOM 845 C C . LEU A 1 102 ? -7.785 8.703 10.562 1 91.62 102 LEU A C 1
ATOM 847 O O . LEU A 1 102 ? -8.625 8.359 9.727 1 91.62 102 LEU A O 1
ATOM 851 N N . LEU A 1 103 ? -6.527 8.586 10.375 1 90.25 103 LEU A N 1
ATOM 852 C CA . LEU A 1 103 ? -6 8.062 9.125 1 90.25 103 LEU A CA 1
ATOM 853 C C . LEU A 1 103 ? -6.391 6.602 8.93 1 90.25 103 LEU A C 1
ATOM 855 O O . LEU A 1 103 ? -6.738 6.188 7.824 1 90.25 103 LEU A O 1
ATOM 859 N N . ARG A 1 104 ? -6.375 5.887 9.945 1 87.06 104 ARG A N 1
ATOM 860 C CA . ARG A 1 104 ? -6.816 4.496 9.906 1 87.06 104 ARG A CA 1
ATOM 861 C C . ARG A 1 104 ? -8.289 4.402 9.523 1 87.06 104 ARG A C 1
ATOM 863 O O . ARG A 1 104 ? -8.688 3.516 8.766 1 87.06 104 ARG A O 1
ATOM 870 N N . CYS A 1 105 ? -9.031 5.281 10.07 1 88.81 105 CYS A N 1
ATOM 871 C CA . CYS A 1 105 ? -10.461 5.324 9.781 1 88.81 105 CYS A CA 1
ATOM 872 C C . CYS A 1 105 ? -10.711 5.574 8.305 1 88.81 105 CYS A C 1
ATOM 874 O O . CYS A 1 105 ? -11.539 4.895 7.688 1 88.81 105 CYS A O 1
ATOM 876 N N . VAL A 1 106 ? -9.992 6.48 7.746 1 85.06 106 VAL A N 1
ATOM 877 C CA . VAL A 1 106 ? -10.18 6.871 6.352 1 85.06 106 VAL A CA 1
ATOM 878 C C . VAL A 1 106 ? -9.844 5.695 5.438 1 85.06 106 VAL A C 1
ATOM 880 O O . VAL A 1 106 ? -10.523 5.465 4.434 1 85.06 106 VAL A O 1
ATOM 883 N N . GLU A 1 107 ? -8.805 4.961 5.715 1 75 107 GLU A N 1
ATOM 884 C CA . GLU A 1 107 ? -8.344 3.855 4.879 1 75 107 GLU A CA 1
ATOM 885 C C . GLU A 1 107 ? -9.289 2.658 4.98 1 75 107 GLU A C 1
ATOM 887 O O . GLU A 1 107 ? -9.312 1.803 4.094 1 75 107 GLU A O 1
ATOM 892 N N . GLY A 1 108 ? -9.938 2.518 5.984 1 67 108 GLY A N 1
ATOM 893 C CA . GLY A 1 108 ? -10.891 1.439 6.156 1 67 108 GLY A CA 1
ATOM 894 C C . GLY A 1 108 ? -12.031 1.488 5.156 1 67 108 GLY A C 1
ATOM 895 O O . GLY A 1 108 ? -12.797 0.528 5.031 1 67 108 GLY A O 1
ATOM 896 N N . ASN A 1 109 ? -12.164 2.51 4.52 1 58.19 109 ASN A N 1
ATOM 897 C CA . ASN A 1 109 ? -13.25 2.617 3.553 1 58.19 109 ASN A CA 1
ATOM 898 C C . ASN A 1 109 ? -12.852 2.051 2.193 1 58.19 109 ASN A C 1
ATOM 900 O O . ASN A 1 109 ? -11.891 2.518 1.582 1 58.19 109 ASN A O 1
ATOM 904 N N . LYS A 1 110 ? -13.422 0.892 1.809 1 53.38 110 LYS A N 1
ATOM 905 C CA . LYS A 1 110 ? -13.227 0.069 0.619 1 53.38 110 LYS A CA 1
ATOM 906 C C . LYS A 1 110 ? -13.492 0.869 -0.653 1 53.38 110 LYS A C 1
ATOM 908 O O . LYS A 1 110 ? -12.953 0.554 -1.716 1 53.38 110 LYS A O 1
ATOM 913 N N . LYS A 1 111 ? -14.555 1.676 -0.479 1 52.59 111 LYS A N 1
ATOM 914 C CA . LYS A 1 111 ? -15.094 2.32 -1.673 1 52.59 111 LYS A CA 1
ATOM 915 C C . LYS A 1 111 ? -14.211 3.482 -2.117 1 52.59 111 LYS A C 1
ATOM 917 O O . LYS A 1 111 ? -14.5 4.141 -3.119 1 52.59 111 LYS A O 1
ATOM 922 N N . ARG A 1 112 ? -13.336 3.732 -1.24 1 51.81 112 ARG A N 1
ATOM 923 C CA . ARG A 1 112 ? -12.719 5.008 -1.584 1 51.81 112 ARG A CA 1
ATOM 924 C C . ARG A 1 112 ? -11.531 4.805 -2.521 1 51.81 112 ARG A C 1
ATOM 926 O O . ARG A 1 112 ? -10.945 3.725 -2.561 1 51.81 112 ARG A O 1
ATOM 933 N N . VAL A 1 113 ? -11.453 5.836 -3.381 1 53 113 VAL A N 1
ATOM 934 C CA . VAL A 1 113 ? -10.406 6.078 -4.371 1 53 113 VAL A CA 1
ATOM 935 C C . VAL A 1 113 ? -9.031 5.832 -3.744 1 53 113 VAL A C 1
ATOM 937 O O . VAL A 1 113 ? -8.828 6.102 -2.559 1 53 113 VAL A O 1
ATOM 940 N N . SER A 1 114 ? -8.234 5.207 -4.43 1 62.69 114 SER A N 1
ATOM 941 C CA . SER A 1 114 ? -6.84 4.992 -4.047 1 62.69 114 SER A CA 1
ATOM 942 C C . SER A 1 114 ? -6.234 6.246 -3.43 1 62.69 114 SER A C 1
ATOM 944 O O . SER A 1 114 ? -6.523 7.363 -3.869 1 62.69 114 SER A O 1
ATOM 946 N N . PHE A 1 115 ? -5.719 6.148 -2.203 1 66.44 115 PHE A N 1
ATOM 947 C CA . PHE A 1 115 ? -5 7.25 -1.571 1 66.44 115 PHE A CA 1
ATOM 948 C C . PHE A 1 115 ? -4.227 8.062 -2.607 1 66.44 115 PHE A C 1
ATOM 950 O O . PHE A 1 115 ? -4.164 9.289 -2.521 1 66.44 115 PHE A O 1
ATOM 957 N N . LYS A 1 116 ? -3.887 7.418 -3.654 1 76.31 116 LYS A N 1
ATOM 958 C CA . LYS A 1 116 ? -3.049 8.039 -4.676 1 76.31 116 LYS A CA 1
ATOM 959 C C . LYS A 1 116 ? -3.857 9.008 -5.535 1 76.31 116 LYS A C 1
ATOM 961 O O . LYS A 1 116 ? -3.289 9.859 -6.223 1 76.31 116 LYS A O 1
ATOM 966 N N . GLN A 1 117 ? -5.105 8.883 -5.391 1 75.5 117 GLN A N 1
ATOM 967 C CA . GLN A 1 117 ? -5.965 9.742 -6.203 1 75.5 117 GLN A CA 1
ATOM 968 C C . GLN A 1 117 ? -6.473 10.93 -5.395 1 75.5 117 GLN A C 1
ATOM 970 O O . GLN A 1 117 ? -7.129 11.82 -5.941 1 75.5 117 GLN A O 1
ATOM 975 N N . GLN A 1 118 ? -6.117 10.953 -4.191 1 79.25 118 GLN A N 1
ATOM 976 C CA . GLN A 1 118 ? -6.578 12.039 -3.33 1 79.25 118 GLN A CA 1
ATOM 977 C C . GLN A 1 118 ? -5.707 13.281 -3.5 1 79.25 118 GLN A C 1
ATOM 979 O O . GLN A 1 118 ? -4.504 13.18 -3.74 1 79.25 118 GLN A O 1
ATOM 984 N N . PRO A 1 119 ? -6.324 14.445 -3.379 1 82.75 119 PRO A N 1
ATOM 985 C CA . PRO A 1 119 ? -5.574 15.703 -3.504 1 82.75 119 PRO A CA 1
ATOM 986 C C . PRO A 1 119 ? -4.406 15.789 -2.523 1 82.75 119 PRO A C 1
ATOM 988 O O . PRO A 1 119 ? -3.348 16.328 -2.865 1 82.75 119 PRO A O 1
ATOM 991 N N . ALA A 1 120 ? -4.645 15.234 -1.429 1 86.81 120 ALA A N 1
ATOM 992 C CA . ALA A 1 120 ? -3.59 15.281 -0.421 1 86.81 120 ALA A CA 1
ATOM 993 C C . ALA A 1 120 ? -2.338 14.555 -0.906 1 86.81 120 ALA A C 1
ATOM 995 O O . ALA A 1 120 ? -1.217 15 -0.661 1 86.81 120 ALA A O 1
ATOM 996 N N . TYR A 1 121 ? -2.492 13.484 -1.635 1 87.69 121 TYR A N 1
ATOM 997 C CA . TYR A 1 121 ? -1.353 12.75 -2.176 1 87.69 121 TYR A CA 1
ATOM 998 C C . TYR A 1 121 ? -0.6 13.594 -3.199 1 87.69 121 TYR A C 1
ATOM 1000 O O . TYR A 1 121 ? 0.632 13.648 -3.182 1 87.69 121 TYR A O 1
ATOM 1008 N N . LYS A 1 122 ? -1.342 14.195 -4.027 1 92.19 122 LYS A N 1
ATOM 1009 C CA . LYS A 1 122 ? -0.724 15.016 -5.07 1 92.19 122 LYS A CA 1
ATOM 1010 C C . LYS A 1 122 ? 0.099 16.141 -4.465 1 92.19 122 LYS A C 1
ATOM 1012 O O . LYS A 1 122 ? 1.195 16.453 -4.945 1 92.19 122 LYS A O 1
ATOM 1017 N N . GLU A 1 123 ? -0.471 16.75 -3.492 1 94.81 123 GLU A N 1
ATOM 1018 C CA . GLU A 1 123 ? 0.242 17.828 -2.828 1 94.81 123 GLU A CA 1
ATOM 1019 C C . GLU A 1 123 ? 1.512 17.328 -2.15 1 94.81 123 GLU A C 1
ATOM 1021 O O . GLU A 1 123 ? 2.572 17.953 -2.27 1 94.81 123 GLU A O 1
ATOM 1026 N N . LEU A 1 124 ? 1.378 16.219 -1.482 1 96.38 124 LEU A N 1
ATOM 1027 C CA . LEU A 1 124 ? 2.545 15.609 -0.852 1 96.38 124 LEU A CA 1
ATOM 1028 C C . LEU A 1 124 ? 3.598 15.242 -1.894 1 96.38 124 LEU A C 1
ATOM 1030 O O . LEU A 1 124 ? 4.789 15.5 -1.695 1 96.38 124 LEU A O 1
ATOM 1034 N N . PHE A 1 125 ? 3.127 14.734 -2.957 1 96.94 125 PHE A N 1
ATOM 1035 C CA . PHE A 1 125 ? 4.031 14.367 -4.039 1 96.94 125 PHE A CA 1
ATOM 1036 C C . PHE A 1 125 ? 4.812 15.578 -4.531 1 96.94 125 PHE A C 1
ATOM 1038 O O . PHE A 1 125 ? 6.039 15.531 -4.645 1 96.94 125 PHE A O 1
ATOM 1045 N N . ASN A 1 126 ? 4.109 16.625 -4.762 1 97.06 126 ASN A N 1
ATOM 1046 C CA . ASN A 1 126 ? 4.75 17.828 -5.281 1 97.06 126 ASN A CA 1
ATOM 1047 C C . ASN A 1 126 ? 5.797 18.375 -4.309 1 97.06 126 ASN A C 1
ATOM 1049 O O . ASN A 1 126 ? 6.883 18.781 -4.723 1 97.06 126 ASN A O 1
ATOM 1053 N N . ILE A 1 127 ? 5.473 18.344 -3.129 1 98 127 ILE A N 1
ATOM 1054 C CA . ILE A 1 127 ? 6.359 18.875 -2.104 1 98 127 ILE A CA 1
ATOM 1055 C C . ILE A 1 127 ? 7.617 18.016 -2.006 1 98 127 ILE A C 1
ATOM 1057 O O . ILE A 1 127 ? 8.734 18.516 -2.102 1 98 127 ILE A O 1
ATOM 1061 N N . PHE A 1 128 ? 7.469 16.719 -1.893 1 98.19 128 PHE A N 1
ATOM 1062 C CA . PHE A 1 128 ? 8.617 15.844 -1.686 1 98.19 128 PHE A CA 1
ATOM 1063 C C . PHE A 1 128 ? 9.398 15.664 -2.98 1 98.19 128 PHE A C 1
ATOM 1065 O O . PHE A 1 128 ? 10.617 15.461 -2.951 1 98.19 128 PHE A O 1
ATOM 1072 N N . TYR A 1 129 ? 8.703 15.758 -4.098 1 98.06 129 TYR A N 1
ATOM 1073 C CA . TYR A 1 129 ? 9.391 15.719 -5.379 1 98.06 129 TYR A CA 1
ATOM 1074 C C . TYR A 1 129 ? 10.461 16.797 -5.457 1 98.06 129 TYR A C 1
ATOM 1076 O O . TYR A 1 129 ? 11.57 16.547 -5.934 1 98.06 129 TYR A O 1
ATOM 1084 N N . GLU A 1 130 ? 10.172 17.969 -4.969 1 97.12 130 GLU A N 1
ATOM 1085 C CA . GLU A 1 130 ? 11.07 19.125 -5.055 1 97.12 130 GLU A CA 1
ATOM 1086 C C . GLU A 1 130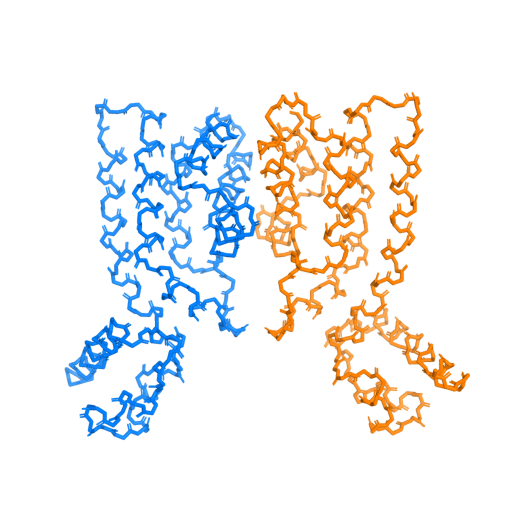 ? 12.359 18.875 -4.273 1 97.12 130 GLU A C 1
ATOM 1088 O O . GLU A 1 130 ? 13.422 19.375 -4.656 1 97.12 130 GLU A O 1
ATOM 1093 N N . VAL A 1 131 ? 12.25 18.109 -3.252 1 97.38 131 VAL A N 1
ATOM 1094 C CA . VAL A 1 131 ? 13.43 17.938 -2.406 1 97.38 131 VAL A CA 1
ATOM 1095 C C . VAL A 1 131 ? 14.109 16.609 -2.725 1 97.38 131 VAL A C 1
ATOM 1097 O O . VAL A 1 131 ? 15.266 16.391 -2.354 1 97.38 131 VAL A O 1
ATOM 1100 N N . LEU A 1 132 ? 13.422 15.727 -3.465 1 97.5 132 LEU A N 1
ATOM 1101 C CA . LEU A 1 132 ? 13.992 14.414 -3.748 1 97.5 132 LEU A CA 1
ATOM 1102 C C . LEU A 1 132 ? 14.602 14.375 -5.145 1 97.5 132 LEU A C 1
ATOM 1104 O O . LEU A 1 132 ? 15.477 13.555 -5.422 1 97.5 132 LEU A O 1
ATOM 1108 N N . LYS A 1 133 ? 14.062 15.25 -6.023 1 96.31 133 LYS A N 1
ATOM 1109 C CA . LYS A 1 133 ? 14.57 15.242 -7.395 1 96.31 133 LYS A CA 1
ATOM 1110 C C . LYS A 1 133 ? 16.047 15.617 -7.441 1 96.31 133 LYS A C 1
ATOM 1112 O O . LYS A 1 133 ? 16.438 16.641 -6.891 1 96.31 133 LYS A O 1
ATOM 1117 N N . ASN A 1 134 ? 16.891 14.75 -7.918 1 94 134 ASN A N 1
ATOM 1118 C CA . ASN A 1 134 ? 18.328 15 -7.98 1 94 134 ASN A CA 1
ATOM 1119 C C . ASN A 1 134 ? 18.953 14.344 -9.203 1 94 134 ASN A C 1
ATOM 1121 O O . ASN A 1 134 ? 20.172 14.156 -9.25 1 94 134 ASN A O 1
ATOM 1125 N N . ASP A 1 135 ? 18.078 13.875 -10.117 1 92.5 135 ASP A N 1
ATOM 1126 C CA . ASP A 1 135 ? 18.516 13.18 -11.328 1 92.5 135 ASP A CA 1
ATOM 1127 C C . ASP A 1 135 ? 17.953 13.852 -12.578 1 92.5 135 ASP A C 1
ATOM 1129 O O . ASP A 1 135 ? 16.906 14.5 -12.516 1 92.5 135 ASP A O 1
ATOM 1133 N N . GLU A 1 136 ? 18.672 13.789 -13.648 1 95.19 136 GLU A N 1
ATOM 1134 C CA . GLU A 1 136 ? 18.172 14.336 -14.914 1 95.19 136 GLU A CA 1
ATOM 1135 C C . GLU A 1 136 ? 16.984 13.539 -15.43 1 95.19 136 GLU A C 1
ATOM 1137 O O . GLU A 1 136 ? 16.141 14.07 -16.156 1 95.19 136 GLU A O 1
ATOM 1142 N N . ASP A 1 137 ? 16.891 12.32 -15 1 96.56 137 ASP A N 1
ATOM 1143 C CA . ASP A 1 137 ? 15.773 11.453 -15.367 1 96.56 137 ASP A CA 1
ATOM 1144 C C . ASP A 1 137 ? 14.531 11.789 -14.547 1 96.56 137 ASP A C 1
ATOM 1146 O O . ASP A 1 137 ? 14.406 11.367 -13.398 1 96.56 137 ASP A O 1
ATOM 1150 N N . LEU A 1 138 ? 13.609 12.469 -15.211 1 96.5 138 LEU A N 1
ATOM 1151 C CA . LEU A 1 138 ? 12.398 12.922 -14.531 1 96.5 138 LEU A CA 1
ATOM 1152 C C . LEU A 1 138 ? 11.539 11.734 -14.109 1 96.5 138 LEU A C 1
ATOM 1154 O O . LEU A 1 138 ? 10.883 11.773 -13.07 1 96.5 138 LEU A O 1
ATOM 1158 N N . THR A 1 139 ? 11.547 10.68 -14.891 1 97.06 139 THR A N 1
ATOM 1159 C CA . THR A 1 139 ? 10.773 9.477 -14.586 1 97.06 139 THR A CA 1
ATOM 1160 C C . THR A 1 139 ? 11.32 8.781 -13.344 1 97.06 139 THR A C 1
ATOM 1162 O O . THR A 1 139 ? 10.547 8.305 -12.508 1 97.06 139 THR A O 1
ATOM 1165 N N . TRP A 1 140 ? 12.633 8.805 -13.273 1 97.25 140 TRP A N 1
ATOM 1166 C CA . TRP A 1 140 ? 13.258 8.25 -12.086 1 97.25 140 TRP A CA 1
ATOM 1167 C C . TRP A 1 140 ? 12.875 9.055 -10.844 1 97.25 140 TRP A C 1
ATOM 1169 O O . TRP A 1 140 ? 12.531 8.484 -9.805 1 97.25 140 TRP A O 1
ATOM 1179 N N . ASN A 1 141 ? 12.938 10.375 -10.969 1 97.94 141 ASN A N 1
ATOM 1180 C CA . ASN A 1 141 ? 12.594 11.227 -9.836 1 97.94 141 ASN A CA 1
ATOM 1181 C C . ASN A 1 141 ? 11.148 11.023 -9.398 1 97.94 141 ASN A C 1
ATOM 1183 O O . ASN A 1 141 ? 10.852 11.031 -8.203 1 97.94 141 ASN A O 1
ATOM 1187 N N . THR A 1 142 ? 10.25 10.836 -10.367 1 97.81 142 THR A N 1
ATOM 1188 C CA . THR A 1 142 ? 8.852 10.562 -10.078 1 97.81 142 THR A CA 1
ATOM 1189 C C . THR A 1 142 ? 8.695 9.227 -9.367 1 97.81 142 THR A C 1
ATOM 1191 O O . THR A 1 142 ? 8.016 9.141 -8.344 1 97.81 142 THR A O 1
ATOM 1194 N N . PHE A 1 143 ? 9.359 8.203 -9.844 1 97.94 143 PHE A N 1
ATOM 1195 C CA . PHE A 1 143 ? 9.328 6.871 -9.25 1 97.94 143 PHE A CA 1
ATOM 1196 C C . PHE A 1 143 ? 9.836 6.91 -7.812 1 97.94 143 PHE A C 1
ATOM 1198 O O . PHE A 1 143 ? 9.188 6.383 -6.906 1 97.94 143 PHE A O 1
ATOM 1205 N N . LYS A 1 144 ? 10.977 7.527 -7.648 1 97.75 144 LYS A N 1
ATOM 1206 C CA . LYS A 1 144 ? 11.609 7.66 -6.34 1 97.75 144 LYS A CA 1
ATOM 1207 C C . LYS A 1 144 ? 10.672 8.344 -5.348 1 97.75 144 LYS A C 1
ATOM 1209 O O . LYS A 1 144 ? 10.539 7.902 -4.203 1 97.75 144 LYS A O 1
ATOM 1214 N N . THR A 1 145 ? 9.992 9.391 -5.812 1 98 145 THR A N 1
ATOM 1215 C CA . THR A 1 145 ? 9.078 10.125 -4.953 1 98 145 THR A CA 1
ATOM 1216 C C . THR A 1 145 ? 7.859 9.273 -4.602 1 98 145 THR A C 1
ATOM 1218 O O . THR A 1 145 ? 7.418 9.25 -3.451 1 98 145 THR A O 1
ATOM 1221 N N . ASP A 1 146 ? 7.367 8.555 -5.59 1 97.38 146 ASP A N 1
ATOM 1222 C CA . ASP A 1 146 ? 6.246 7.652 -5.34 1 97.38 146 ASP A CA 1
ATOM 1223 C C . ASP A 1 146 ? 6.621 6.578 -4.32 1 97.38 146 ASP A C 1
ATOM 1225 O O . ASP A 1 146 ? 5.82 6.242 -3.443 1 97.38 146 ASP A O 1
ATOM 1229 N N . MET A 1 147 ? 7.809 6.023 -4.445 1 97.25 147 MET A N 1
ATOM 1230 C CA . MET A 1 147 ? 8.25 4.992 -3.512 1 97.25 147 MET A CA 1
ATOM 1231 C C . MET A 1 147 ? 8.422 5.566 -2.109 1 97.25 147 MET A C 1
ATOM 1233 O O . MET A 1 147 ? 8.102 4.902 -1.12 1 97.25 147 MET A O 1
ATOM 1237 N N . PHE A 1 148 ? 8.875 6.781 -2.049 1 97.75 148 PHE A N 1
ATOM 1238 C CA . PHE A 1 148 ? 9.016 7.461 -0.766 1 97.75 148 PHE A CA 1
ATOM 1239 C C . PHE A 1 148 ? 7.66 7.625 -0.091 1 97.75 148 PHE A C 1
ATOM 1241 O O . PHE A 1 148 ? 7.488 7.254 1.072 1 97.75 148 PHE A O 1
ATOM 1248 N N . LEU A 1 149 ? 6.754 8.102 -0.833 1 96.5 149 LEU A N 1
ATOM 1249 C CA . LEU A 1 149 ? 5.414 8.305 -0.287 1 96.5 149 LEU A CA 1
ATOM 1250 C C . LEU A 1 149 ? 4.754 6.969 0.046 1 96.5 149 LEU A C 1
ATOM 1252 O O . LEU A 1 149 ? 4.012 6.867 1.025 1 96.5 149 LEU A O 1
ATOM 1256 N N . ASN A 1 150 ? 5.02 5.988 -0.789 1 94.69 150 ASN A N 1
ATOM 1257 C CA . ASN A 1 150 ? 4.496 4.656 -0.513 1 94.69 150 ASN A CA 1
ATOM 1258 C C . ASN A 1 150 ? 5 4.121 0.824 1 94.69 150 ASN A C 1
ATOM 1260 O O . ASN A 1 150 ? 4.277 3.41 1.525 1 94.69 150 ASN A O 1
ATOM 1264 N N . SER A 1 151 ? 6.191 4.426 1.192 1 95.5 151 SER A N 1
ATOM 1265 C CA . SER A 1 151 ? 6.781 4.004 2.457 1 95.5 151 SER A CA 1
ATOM 1266 C C . SER A 1 151 ? 6.09 4.672 3.643 1 95.5 151 SER A C 1
ATOM 1268 O O . SER A 1 151 ? 6.215 4.211 4.781 1 95.5 151 SER A O 1
ATOM 1270 N N . LEU A 1 152 ? 5.281 5.691 3.35 1 94.38 152 LEU A N 1
ATOM 1271 C CA . LEU A 1 152 ? 4.684 6.492 4.41 1 94.38 152 LEU A CA 1
ATOM 1272 C C . LEU A 1 152 ? 3.174 6.289 4.457 1 94.38 152 LEU A C 1
ATOM 1274 O O . LEU A 1 152 ? 2.473 6.984 5.195 1 94.38 152 LEU A O 1
ATOM 1278 N N . THR A 1 153 ? 2.719 5.43 3.631 1 91 153 THR A N 1
ATOM 1279 C CA . THR A 1 153 ? 1.299 5.113 3.734 1 91 153 THR A CA 1
ATOM 1280 C C . THR A 1 153 ? 0.952 4.637 5.141 1 91 153 THR A C 1
ATOM 1282 O O . THR A 1 153 ? 1.813 4.125 5.859 1 91 153 THR A O 1
ATOM 1285 N N . THR A 1 154 ? -0.276 4.766 5.477 1 88.38 154 THR A N 1
ATOM 1286 C CA . THR A 1 154 ? -0.72 4.426 6.824 1 88.38 154 THR A CA 1
ATOM 1287 C C . THR A 1 154 ? -0.439 2.959 7.133 1 88.38 154 THR A C 1
ATOM 1289 O O . THR A 1 154 ? 0.087 2.635 8.203 1 88.38 154 THR A O 1
ATOM 1292 N N . ASN A 1 155 ? -0.693 2.121 6.199 1 87.25 155 ASN A N 1
ATOM 1293 C CA . ASN A 1 155 ? -0.5 0.69 6.41 1 87.25 155 ASN A CA 1
ATOM 1294 C C . ASN A 1 155 ? 0.974 0.347 6.609 1 87.25 155 ASN A C 1
ATOM 1296 O O . ASN A 1 155 ? 1.324 -0.402 7.523 1 87.25 155 ASN A O 1
ATOM 1300 N N . MET A 1 156 ? 1.79 0.887 5.797 1 91.38 156 MET A N 1
ATOM 1301 C CA . MET A 1 156 ? 3.215 0.585 5.91 1 91.38 156 MET A CA 1
ATOM 1302 C C . MET A 1 156 ? 3.807 1.22 7.164 1 91.38 156 MET A C 1
ATOM 1304 O O . MET A 1 156 ? 4.609 0.597 7.859 1 91.38 156 MET A O 1
ATOM 1308 N N . TYR A 1 157 ? 3.375 2.43 7.477 1 92 157 TYR A N 1
ATOM 1309 C CA . TYR A 1 157 ? 3.82 3.139 8.672 1 92 157 TYR A CA 1
ATOM 1310 C C . TYR A 1 157 ? 3.469 2.359 9.93 1 92 157 TYR A C 1
ATOM 1312 O O . TYR A 1 157 ? 4.328 2.117 10.781 1 92 157 TYR A O 1
ATOM 1320 N N . GLN A 1 158 ? 2.299 1.957 9.992 1 89.5 158 GLN A N 1
ATOM 1321 C CA . GLN A 1 158 ? 1.847 1.202 11.156 1 89.5 158 GLN A CA 1
ATOM 1322 C C . GLN A 1 158 ? 2.541 -0.155 11.234 1 89.5 158 GLN A C 1
ATOM 1324 O O . GLN A 1 158 ? 2.898 -0.614 12.32 1 89.5 158 GLN A O 1
ATOM 1329 N N . PHE A 1 159 ? 2.662 -0.761 10.141 1 92.44 159 PHE A N 1
ATOM 1330 C CA . PHE A 1 159 ? 3.33 -2.055 10.094 1 92.44 159 PHE A CA 1
ATOM 1331 C C . PHE A 1 159 ? 4.75 -1.954 10.641 1 92.44 159 PHE A C 1
ATOM 1333 O O . PHE A 1 159 ? 5.168 -2.781 11.453 1 92.44 159 PHE A O 1
ATOM 1340 N N . GLN A 1 160 ? 5.492 -0.948 10.211 1 95.31 160 GLN A N 1
ATOM 1341 C CA . GLN A 1 160 ? 6.871 -0.763 10.648 1 95.31 160 GLN A CA 1
ATOM 1342 C C . GLN A 1 160 ? 6.938 -0.461 12.141 1 95.31 160 GLN A C 1
ATOM 1344 O O . GLN A 1 160 ? 7.828 -0.954 12.836 1 95.31 160 GLN A O 1
ATOM 1349 N N . LEU A 1 161 ? 5.98 0.3 12.625 1 93.75 161 LEU A N 1
ATOM 1350 C CA . LEU A 1 161 ? 6.008 0.688 14.031 1 93.75 161 LEU A CA 1
ATOM 1351 C C . LEU A 1 161 ? 5.438 -0.419 14.914 1 93.75 161 LEU A C 1
ATOM 1353 O O . LEU A 1 161 ? 6.039 -0.781 15.922 1 93.75 161 LEU A O 1
ATOM 1357 N N . GLU A 1 162 ? 4.348 -1.013 14.555 1 92 162 GLU A N 1
ATOM 1358 C CA . GLU A 1 162 ? 3.594 -1.896 15.438 1 92 162 GLU A CA 1
ATOM 1359 C C . GLU A 1 162 ? 4.055 -3.346 15.297 1 92 162 GLU A C 1
ATOM 1361 O O . GLU A 1 162 ? 4.066 -4.098 16.266 1 92 162 GLU A O 1
ATOM 1366 N N . GLU A 1 163 ? 4.43 -3.74 14.086 1 92.69 163 GLU A N 1
ATOM 1367 C CA . GLU A 1 163 ? 4.793 -5.137 13.859 1 92.69 163 GLU A CA 1
ATOM 1368 C C . GLU A 1 163 ? 6.309 -5.316 13.859 1 92.69 163 GLU A C 1
ATOM 1370 O O . GLU A 1 163 ? 6.828 -6.289 14.414 1 92.69 163 GLU A O 1
ATOM 1375 N N . ARG A 1 164 ? 7 -4.383 13.25 1 95.69 164 ARG A N 1
ATOM 1376 C CA . ARG A 1 164 ? 8.453 -4.504 13.18 1 95.69 164 ARG A CA 1
ATOM 1377 C C . ARG A 1 164 ? 9.109 -3.859 14.391 1 95.69 164 ARG A C 1
ATOM 1379 O O . ARG A 1 164 ? 10.297 -4.09 14.656 1 95.69 164 ARG A O 1
ATOM 1386 N N . GLY A 1 165 ? 8.398 -2.986 15.094 1 95.81 165 GLY A N 1
ATOM 1387 C CA . GLY A 1 165 ? 8.867 -2.438 16.359 1 95.81 165 GLY A CA 1
ATOM 1388 C C . GLY A 1 165 ? 9.789 -1.244 16.188 1 95.81 165 GLY A C 1
ATOM 1389 O O . GLY A 1 165 ? 10.531 -0.888 17.094 1 95.81 165 GLY A O 1
ATOM 1390 N N . LEU A 1 166 ? 9.797 -0.595 15.039 1 96.69 166 LEU A N 1
ATOM 1391 C CA . LEU A 1 166 ? 10.617 0.588 14.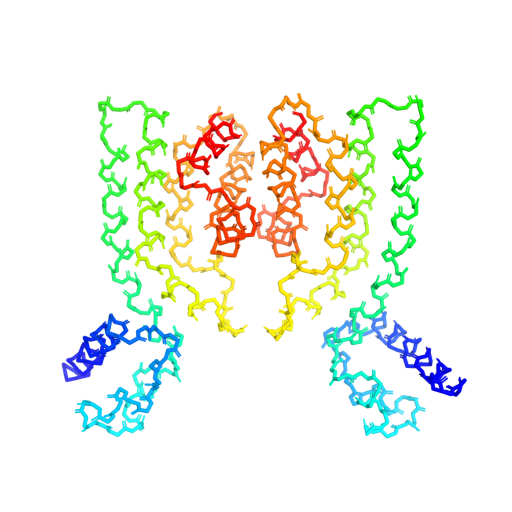836 1 96.69 166 LEU A CA 1
ATOM 1392 C C . LEU A 1 166 ? 10.078 1.775 15.625 1 96.69 166 LEU A C 1
ATOM 1394 O O . LEU A 1 166 ? 8.859 1.939 15.75 1 96.69 166 LEU A O 1
ATOM 1398 N N . THR A 1 167 ? 11 2.586 16.078 1 94.5 167 THR A N 1
ATOM 1399 C CA . THR A 1 167 ? 10.625 3.898 16.609 1 94.5 167 THR A CA 1
ATOM 1400 C C . THR A 1 167 ? 10.523 4.918 15.477 1 94.5 167 THR A C 1
ATOM 1402 O O . THR A 1 167 ? 11.039 4.691 14.375 1 94.5 167 THR A O 1
ATOM 1405 N N . ASP A 1 168 ? 9.914 6.031 15.773 1 93.19 168 ASP A N 1
ATOM 1406 C CA . ASP A 1 168 ? 9.836 7.117 14.797 1 93.19 168 ASP A CA 1
ATOM 1407 C C . ASP A 1 168 ? 11.227 7.586 14.391 1 93.19 168 ASP A C 1
ATOM 1409 O O . ASP A 1 168 ? 11.461 7.93 13.227 1 93.19 168 ASP A O 1
ATOM 1413 N N . VAL A 1 169 ? 12.07 7.621 15.297 1 95.06 169 VAL A N 1
ATOM 1414 C CA . VAL A 1 169 ? 13.445 8.062 15.047 1 95.06 169 VAL A CA 1
ATOM 1415 C C . VAL A 1 169 ? 14.133 7.094 14.094 1 95.06 169 VAL A C 1
ATOM 1417 O O . VAL A 1 169 ? 14.781 7.516 13.133 1 95.06 169 VAL A O 1
ATOM 1420 N N . GLN A 1 170 ? 14.008 5.801 14.344 1 96.62 170 GLN A N 1
ATOM 1421 C CA . GLN A 1 170 ? 14.602 4.785 13.477 1 96.62 170 GLN A CA 1
ATOM 1422 C C . GLN A 1 170 ? 14.008 4.848 12.07 1 96.62 170 GLN A C 1
ATOM 1424 O O . GLN A 1 170 ? 14.727 4.754 11.078 1 96.62 170 GLN A O 1
ATOM 1429 N N . LEU A 1 171 ? 12.664 4.984 12.031 1 97.56 171 LEU A N 1
ATOM 1430 C CA . LEU A 1 171 ? 11.984 5.074 10.742 1 97.56 171 LEU A CA 1
ATOM 1431 C C . LEU A 1 171 ? 12.523 6.25 9.93 1 97.56 171 LEU A C 1
ATOM 1433 O O . LEU A 1 171 ? 12.828 6.102 8.75 1 97.56 171 LEU A O 1
ATOM 1437 N N . LYS A 1 172 ? 12.594 7.375 10.633 1 96.81 172 LYS A N 1
ATOM 1438 C CA . LYS A 1 172 ? 13.125 8.57 9.977 1 96.81 172 LYS A CA 1
ATOM 1439 C C . LYS A 1 172 ? 14.531 8.32 9.445 1 96.81 172 LYS A C 1
ATOM 1441 O O . LYS A 1 172 ? 14.844 8.656 8.297 1 96.81 172 LYS A O 1
ATOM 1446 N N . GLN A 1 173 ? 15.367 7.746 10.188 1 97.25 173 GLN A N 1
ATOM 1447 C CA . GLN A 1 173 ? 16.75 7.484 9.82 1 97.25 173 GLN A CA 1
ATOM 1448 C C . GLN A 1 173 ? 16.844 6.551 8.617 1 97.25 173 GLN A C 1
ATOM 1450 O O . GLN A 1 173 ? 17.625 6.777 7.699 1 97.25 173 GLN A O 1
ATOM 1455 N N . TYR A 1 174 ? 16.031 5.547 8.609 1 97.56 174 TYR A N 1
ATOM 1456 C CA . TYR A 1 174 ? 16.062 4.57 7.523 1 97.56 174 TYR A CA 1
ATOM 1457 C C . TYR A 1 174 ? 15.508 5.168 6.234 1 97.56 174 TYR A C 1
ATOM 1459 O O . TYR A 1 174 ? 16.016 4.895 5.148 1 97.56 174 TYR A O 1
ATOM 1467 N N . LEU A 1 175 ? 14.438 5.988 6.379 1 97.94 175 LEU A N 1
ATOM 1468 C CA . LEU A 1 175 ? 13.898 6.664 5.207 1 97.94 175 LEU A CA 1
ATOM 1469 C C . LEU A 1 175 ? 14.93 7.617 4.605 1 97.94 175 LEU A C 1
ATOM 1471 O O . LEU A 1 175 ? 15.102 7.66 3.387 1 97.94 175 LEU A O 1
ATOM 1475 N N . LEU A 1 176 ? 15.625 8.305 5.477 1 97.19 176 LEU A N 1
ATOM 1476 C CA . LEU A 1 176 ? 16.641 9.234 4.992 1 97.19 176 LEU A CA 1
ATOM 1477 C C . LEU A 1 176 ? 17.812 8.477 4.375 1 97.19 176 LEU A C 1
ATOM 1479 O O . LEU A 1 176 ? 18.375 8.906 3.359 1 97.19 176 LEU A O 1
ATOM 1483 N N . ARG A 1 177 ? 18.172 7.387 4.961 1 95.75 177 ARG A N 1
ATOM 1484 C CA . ARG A 1 177 ? 19.234 6.551 4.422 1 95.75 177 ARG A CA 1
ATOM 1485 C C . ARG A 1 177 ? 18.875 6.02 3.041 1 95.75 177 ARG A C 1
ATOM 1487 O O . ARG A 1 177 ? 19.719 5.973 2.145 1 95.75 177 ARG A O 1
ATOM 1494 N N . MET A 1 178 ? 17.625 5.699 2.852 1 95.69 178 MET A N 1
ATOM 1495 C CA . MET A 1 178 ? 17.172 5.031 1.636 1 95.69 178 MET A CA 1
ATOM 1496 C C . MET A 1 178 ? 16.953 6.039 0.511 1 95.69 178 MET A C 1
ATOM 1498 O O . MET A 1 178 ? 17.203 5.734 -0.657 1 95.69 178 MET A O 1
ATOM 1502 N N . PHE A 1 179 ? 16.516 7.258 0.889 1 94.06 179 PHE A N 1
ATOM 1503 C CA . PHE A 1 179 ? 16 8.125 -0.166 1 94.06 179 PHE A CA 1
ATOM 1504 C C . PHE A 1 179 ? 16.844 9.383 -0.297 1 94.06 179 PHE A C 1
ATOM 1506 O O . PHE A 1 179 ? 16.672 10.164 -1.23 1 94.06 179 PHE A O 1
ATOM 1513 N N . LYS A 1 180 ? 17.734 9.625 0.666 1 84.19 180 LYS A N 1
ATOM 1514 C CA . LYS A 1 180 ? 18.609 10.789 0.577 1 84.19 180 LYS A CA 1
ATOM 1515 C C . LYS A 1 180 ? 19.594 10.648 -0.575 1 84.19 180 LYS A C 1
ATOM 1517 O O . LYS A 1 180 ? 20.109 9.555 -0.833 1 84.19 180 LYS A O 1
ATOM 1522 N N . MET B 1 1 ? -11.586 -33.469 5.035 1 50.81 1 MET B N 1
ATOM 1523 C CA . MET B 1 1 ? -12.648 -33.156 4.074 1 50.81 1 MET B CA 1
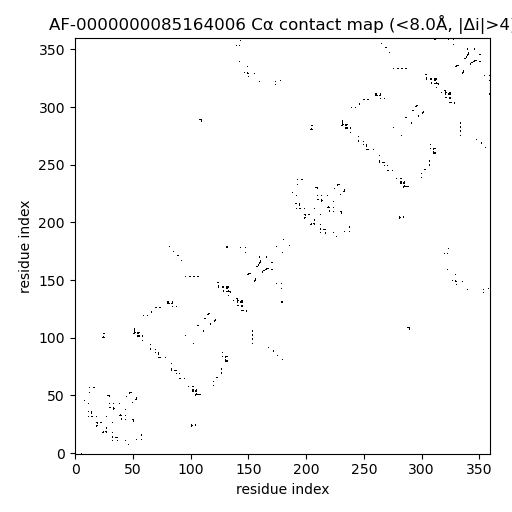ATOM 1524 C C . MET B 1 1 ? -12.969 -34.375 3.215 1 50.81 1 MET B C 1
ATOM 1526 O O . MET B 1 1 ? -12.062 -35.094 2.795 1 50.81 1 MET B O 1
ATOM 1530 N N . ARG B 1 2 ? -14.203 -34.812 2.977 1 54.62 2 ARG B N 1
ATOM 1531 C CA . ARG B 1 2 ? -14.539 -36 2.184 1 54.62 2 ARG B CA 1
ATOM 1532 C C . ARG B 1 2 ? -14.047 -35.844 0.747 1 54.62 2 ARG B C 1
ATOM 1534 O O . ARG B 1 2 ? -13.984 -34.75 0.22 1 54.62 2 ARG B O 1
ATOM 1541 N N . ARG B 1 3 ? -13.289 -36.75 0.317 1 61.06 3 ARG B N 1
ATOM 1542 C CA . ARG B 1 3 ? -12.766 -36.875 -1.041 1 61.06 3 ARG B CA 1
ATOM 1543 C C . ARG B 1 3 ? -13.656 -36.156 -2.037 1 61.06 3 ARG B C 1
ATOM 1545 O O . ARG B 1 3 ? -13.164 -35.469 -2.951 1 61.06 3 ARG B O 1
ATOM 1552 N N . ASP B 1 4 ? -14.75 -36.125 -1.9 1 67.56 4 ASP B N 1
ATOM 1553 C CA . ASP B 1 4 ? -15.742 -35.469 -2.742 1 67.56 4 ASP B CA 1
ATOM 1554 C C . ASP B 1 4 ? -15.664 -33.969 -2.592 1 67.56 4 ASP B C 1
ATOM 1556 O O . ASP B 1 4 ? -15.828 -33.219 -3.568 1 67.56 4 ASP B O 1
ATOM 1560 N N . ALA B 1 5 ? -15.43 -33.719 -1.312 1 70.56 5 ALA B N 1
ATOM 1561 C CA . ALA B 1 5 ? -15.328 -32.281 -1.043 1 70.56 5 ALA B CA 1
ATOM 1562 C C . ALA B 1 5 ? -14.125 -31.672 -1.762 1 70.56 5 ALA B C 1
ATOM 1564 O O . ALA B 1 5 ? -14.227 -30.594 -2.348 1 70.56 5 ALA B O 1
ATOM 1565 N N . LEU B 1 6 ? -13.062 -32.438 -1.874 1 77.12 6 LEU B N 1
ATOM 1566 C CA . LEU B 1 6 ? -11.852 -31.969 -2.547 1 77.12 6 LEU B CA 1
ATOM 1567 C C . LEU B 1 6 ? -12.039 -31.969 -4.062 1 77.12 6 LEU B C 1
ATOM 1569 O O . LEU B 1 6 ? -11.547 -31.078 -4.75 1 77.12 6 LEU B O 1
ATOM 1573 N N . GLU B 1 7 ? -12.695 -32.906 -4.465 1 82.19 7 GLU B N 1
ATOM 1574 C CA . GLU B 1 7 ? -12.977 -32.969 -5.895 1 82.19 7 GLU B CA 1
ATOM 1575 C C . GLU B 1 7 ? -13.875 -31.828 -6.352 1 82.19 7 GLU B C 1
ATOM 1577 O O . GLU B 1 7 ? -13.672 -31.266 -7.422 1 82.19 7 GLU B O 1
ATOM 1582 N N . ASN B 1 8 ? -14.852 -31.484 -5.582 1 85.62 8 ASN B N 1
ATOM 1583 C CA . ASN B 1 8 ? -15.75 -30.375 -5.898 1 85.62 8 ASN B CA 1
ATOM 1584 C C . ASN B 1 8 ? -15 -29.047 -5.922 1 85.62 8 ASN B C 1
ATOM 1586 O O . ASN B 1 8 ? -15.227 -28.219 -6.809 1 85.62 8 ASN B O 1
ATOM 1590 N N . ARG B 1 9 ? -14.172 -28.969 -5.023 1 90.31 9 ARG B N 1
ATOM 1591 C CA . ARG B 1 9 ? -13.39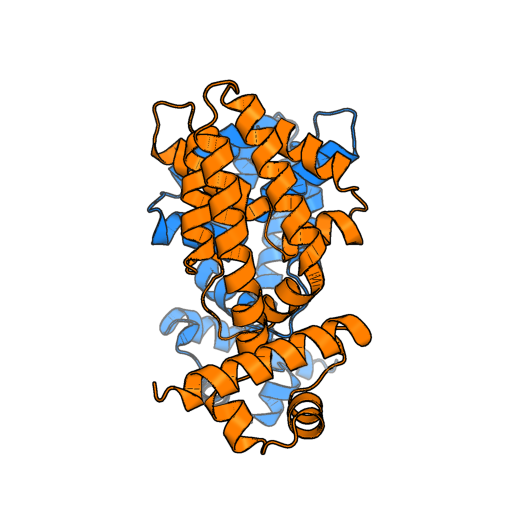8 -27.734 -4.945 1 90.31 9 ARG B CA 1
ATOM 1592 C C . ARG B 1 9 ? -12.523 -27.562 -6.18 1 90.31 9 ARG B C 1
ATOM 1594 O O . ARG B 1 9 ? -12.438 -26.453 -6.738 1 90.31 9 ARG B O 1
ATOM 1601 N N . LYS B 1 10 ? -11.984 -28.625 -6.559 1 92.31 10 LYS B N 1
ATOM 1602 C CA . LYS B 1 10 ? -11.133 -28.594 -7.742 1 92.31 10 LYS B CA 1
ATOM 1603 C C . LYS B 1 10 ? -11.945 -28.281 -9 1 92.31 10 LYS B C 1
ATOM 1605 O O . LYS B 1 10 ? -11.492 -27.531 -9.867 1 92.31 10 LYS B O 1
ATOM 1610 N N . ARG B 1 11 ? -13.109 -28.812 -9.031 1 93.75 11 ARG B N 1
ATOM 1611 C CA . ARG B 1 11 ? -13.992 -28.531 -10.156 1 93.75 11 ARG B CA 1
ATOM 1612 C C . ARG B 1 11 ? -14.367 -27.062 -10.227 1 93.75 11 ARG B C 1
ATOM 1614 O O . ARG B 1 11 ? -14.391 -26.469 -11.305 1 93.75 11 ARG B O 1
ATOM 1621 N N . ILE B 1 12 ? -14.609 -26.562 -9.117 1 96 12 ILE B N 1
ATOM 1622 C CA . ILE B 1 12 ? -14.961 -25.156 -9.047 1 96 12 ILE B CA 1
ATOM 1623 C C . ILE B 1 12 ? -13.766 -24.297 -9.484 1 96 12 ILE B C 1
ATOM 1625 O O . ILE B 1 12 ? -13.914 -23.375 -10.281 1 96 12 ILE B O 1
ATOM 1629 N N . GLU B 1 13 ? -12.648 -24.656 -8.984 1 95.31 13 GLU B N 1
ATOM 1630 C CA . GLU B 1 13 ? -11.438 -23.922 -9.32 1 95.31 13 GLU B CA 1
ATOM 1631 C C . GLU B 1 13 ? -11.156 -23.984 -10.82 1 95.31 13 GLU B C 1
ATOM 1633 O O . GLU B 1 13 ? -10.844 -22.953 -11.438 1 95.31 13 GLU B O 1
ATOM 1638 N N . ASP B 1 14 ? -11.312 -25.141 -11.391 1 95.5 14 ASP B N 1
ATOM 1639 C CA . ASP B 1 14 ? -11.055 -25.328 -12.812 1 95.5 14 ASP B CA 1
ATOM 1640 C C . ASP B 1 14 ? -12.055 -24.547 -13.656 1 95.5 14 ASP B C 1
ATOM 1642 O O . ASP B 1 14 ? -11.672 -23.906 -14.648 1 95.5 14 ASP B O 1
ATOM 1646 N N . CYS B 1 15 ? -13.227 -24.609 -13.258 1 96.94 15 CYS B N 1
ATOM 1647 C CA . CYS B 1 15 ? -14.273 -23.859 -13.953 1 96.94 15 CYS B CA 1
ATOM 1648 C C . CYS B 1 15 ? -13.992 -22.359 -13.891 1 96.94 15 CYS B C 1
ATOM 1650 O O . CYS B 1 15 ? -14.086 -21.656 -14.906 1 96.94 15 CYS B O 1
ATOM 1652 N N . ALA B 1 16 ? -13.688 -21.906 -12.742 1 96.62 16 ALA B N 1
ATOM 1653 C CA . ALA B 1 16 ? -13.383 -20.484 -12.555 1 96.62 16 ALA B CA 1
ATOM 1654 C C . ALA B 1 16 ? -12.211 -20.062 -13.43 1 96.62 16 ALA B C 1
ATOM 1656 O O . ALA B 1 16 ? -12.281 -19.031 -14.102 1 96.62 16 ALA B O 1
ATOM 1657 N N . ARG B 1 17 ? -11.219 -20.844 -13.391 1 94.94 17 ARG B N 1
ATOM 1658 C CA . ARG B 1 17 ? -10.039 -20.531 -14.203 1 94.94 17 ARG B CA 1
ATOM 1659 C C . ARG B 1 17 ? -10.414 -20.375 -15.672 1 94.94 17 ARG B C 1
ATOM 1661 O O . ARG B 1 17 ? -9.945 -19.453 -16.344 1 94.94 17 ARG B O 1
ATOM 1668 N N . GLN B 1 18 ? -11.18 -21.25 -16.125 1 96.12 18 GLN B N 1
ATOM 1669 C CA . GLN B 1 18 ? -11.602 -21.234 -17.516 1 96.12 18 GLN B CA 1
ATOM 1670 C C . GLN B 1 18 ? -12.438 -19.984 -17.828 1 96.12 18 GLN B C 1
ATOM 1672 O O . GLN B 1 18 ? -12.188 -19.297 -18.812 1 96.12 18 GLN B O 1
ATOM 1677 N N . LEU B 1 19 ? -13.352 -19.734 -17.031 1 97.06 19 LEU B N 1
ATOM 1678 C CA . LEU B 1 19 ? -14.227 -18.578 -17.219 1 97.06 19 LEU B CA 1
ATOM 1679 C C . LEU B 1 19 ? -13.438 -17.281 -17.125 1 97.06 19 LEU B C 1
ATOM 1681 O O . LEU B 1 19 ? -13.648 -16.359 -17.922 1 97.06 19 LEU B O 1
ATOM 1685 N N . PHE B 1 20 ? -12.547 -17.219 -16.188 1 95.88 20 PHE B N 1
ATOM 1686 C CA . PHE B 1 20 ? -11.719 -16.031 -16.016 1 95.88 20 PHE B CA 1
ATOM 1687 C C . PHE B 1 20 ? -10.844 -15.797 -17.234 1 95.88 20 PHE B C 1
ATOM 1689 O O . PHE B 1 20 ? -10.633 -14.648 -17.641 1 95.88 20 PHE B O 1
ATOM 1696 N N . ALA B 1 21 ? -10.391 -16.844 -17.766 1 93.5 21 ALA B N 1
ATOM 1697 C CA . ALA B 1 21 ? -9.547 -16.75 -18.953 1 93.5 21 ALA B CA 1
ATOM 1698 C C . ALA B 1 21 ? -10.352 -16.25 -20.156 1 93.5 21 ALA B C 1
ATOM 1700 O O . ALA B 1 21 ? -9.844 -15.477 -20.969 1 93.5 21 ALA B O 1
ATOM 1701 N N . GLU B 1 22 ? -11.555 -16.609 -20.219 1 94.94 22 GLU B N 1
ATOM 1702 C CA . GLU B 1 22 ? -12.391 -16.328 -21.375 1 94.94 22 GLU B CA 1
ATOM 1703 C C . GLU B 1 22 ? -13.047 -14.961 -21.266 1 94.94 22 GLU B C 1
ATOM 1705 O O . GLU B 1 22 ? -13.141 -14.227 -22.25 1 94.94 22 GLU B O 1
ATOM 1710 N N . GLU B 1 23 ? -13.43 -14.633 -20.062 1 96 23 GLU B N 1
ATOM 1711 C CA . GLU B 1 23 ? -14.32 -13.484 -19.953 1 96 23 GLU B CA 1
ATOM 1712 C C . GLU B 1 23 ? -13.695 -12.398 -19.078 1 96 23 GLU B C 1
ATOM 1714 O O . GLU B 1 23 ? -14.188 -11.266 -19.031 1 96 23 GLU B O 1
ATOM 1719 N N . GLY B 1 24 ? -12.633 -12.711 -18.469 1 94.88 24 GLY B N 1
ATOM 1720 C CA . GLY B 1 24 ? -12.055 -11.789 -17.516 1 94.88 24 GLY B CA 1
ATOM 1721 C C . GLY B 1 24 ? -12.586 -11.969 -16.109 1 94.88 24 GLY B C 1
ATOM 1722 O O . GLY B 1 24 ? -13.766 -12.25 -15.914 1 94.88 24 GLY B O 1
ATOM 1723 N N . VAL B 1 25 ? -11.805 -11.758 -15.141 1 94.69 25 VAL B N 1
ATOM 1724 C CA . VAL B 1 25 ? -12.133 -12.008 -13.742 1 94.69 25 VAL B CA 1
ATOM 1725 C C . VAL B 1 25 ? -13.297 -11.109 -13.32 1 94.69 25 VAL B C 1
ATOM 1727 O O . VAL B 1 25 ? -14.234 -11.57 -12.656 1 94.69 25 VAL B O 1
ATOM 1730 N N . GLU B 1 26 ? -13.258 -9.883 -13.727 1 90.62 26 GLU B N 1
ATOM 1731 C CA . GLU B 1 26 ? -14.25 -8.898 -13.305 1 90.62 26 GLU B CA 1
ATOM 1732 C C . GLU B 1 26 ? -15.633 -9.234 -13.859 1 90.62 26 GLU B C 1
ATOM 1734 O O . GLU B 1 26 ? -16.656 -8.93 -13.227 1 90.62 26 GLU B O 1
ATOM 1739 N N . ASN B 1 27 ? -15.672 -9.914 -14.828 1 95 27 ASN B N 1
ATOM 1740 C CA . ASN B 1 27 ? -16.922 -10.109 -15.547 1 95 27 ASN B CA 1
ATOM 1741 C C . ASN B 1 27 ? -17.609 -11.422 -15.148 1 95 27 ASN B C 1
ATOM 1743 O O . ASN B 1 27 ? -18.734 -11.688 -15.547 1 95 27 ASN B O 1
ATOM 1747 N N . VAL B 1 28 ? -16.922 -12.242 -14.508 1 96.75 28 VAL B N 1
ATOM 1748 C CA . VAL B 1 28 ? -17.469 -13.539 -14.117 1 96.75 28 VAL B CA 1
ATOM 1749 C C . VAL B 1 28 ? -18.047 -13.453 -12.703 1 96.75 28 VAL B C 1
ATOM 1751 O O . VAL B 1 28 ? -17.391 -12.938 -11.797 1 96.75 28 VAL B O 1
ATOM 1754 N N . SER B 1 29 ? -19.234 -13.883 -12.57 1 95.69 29 SER B N 1
ATOM 1755 C CA . SER B 1 29 ? -19.875 -13.875 -11.258 1 95.69 29 SER B CA 1
ATOM 1756 C C . SER B 1 29 ? -19.906 -15.281 -10.656 1 95.69 29 SER B C 1
ATOM 1758 O O . SER B 1 29 ? -19.75 -16.266 -11.375 1 95.69 29 SER B O 1
ATOM 1760 N N . MET B 1 30 ? -20.156 -15.32 -9.359 1 96.44 30 MET B N 1
ATOM 1761 C CA . MET B 1 30 ? -20.344 -16.594 -8.68 1 96.44 30 MET B CA 1
ATOM 1762 C C . MET B 1 30 ? -21.562 -17.328 -9.242 1 96.44 30 MET B C 1
ATOM 1764 O O . MET B 1 30 ? -21.531 -18.562 -9.406 1 96.44 30 MET B O 1
ATOM 1768 N N . ASN B 1 31 ? -22.516 -16.562 -9.555 1 96.88 31 ASN B N 1
ATOM 1769 C CA . ASN B 1 31 ? -23.719 -17.141 -10.156 1 96.88 31 ASN B CA 1
ATOM 1770 C C . ASN B 1 31 ? -23.406 -17.812 -11.484 1 96.88 31 ASN B C 1
ATOM 1772 O O . ASN B 1 31 ? -23.891 -18.922 -11.758 1 96.88 31 ASN B O 1
ATOM 1776 N N . GLN B 1 32 ? -22.641 -17.266 -12.289 1 97.44 32 GLN B N 1
ATOM 1777 C CA . GLN B 1 32 ? -22.25 -17.828 -13.57 1 97.44 32 GLN B CA 1
ATOM 1778 C C . GLN B 1 32 ? -21.484 -19.141 -13.383 1 97.44 32 GLN B C 1
ATOM 1780 O O . GLN B 1 32 ? -21.688 -20.094 -14.125 1 97.44 32 GLN B O 1
ATOM 1785 N N . ILE B 1 33 ? -20.625 -19.172 -12.391 1 97.62 33 ILE B N 1
ATOM 1786 C CA . ILE B 1 33 ? -19.844 -20.359 -12.102 1 97.62 33 ILE B CA 1
ATOM 1787 C C . ILE B 1 33 ? -20.766 -21.5 -11.672 1 97.62 33 ILE B C 1
ATOM 1789 O O . ILE B 1 33 ? -20.656 -22.625 -12.156 1 97.62 33 ILE B O 1
ATOM 1793 N N . SER B 1 34 ? -21.688 -21.156 -10.82 1 97.25 34 SER B N 1
ATOM 1794 C CA . SER B 1 34 ? -22.656 -22.141 -10.359 1 97.25 34 SER B CA 1
ATOM 1795 C C . SER B 1 34 ? -23.453 -22.719 -11.531 1 97.25 34 SER B C 1
ATOM 1797 O O . SER B 1 34 ? -23.609 -23.938 -11.641 1 97.25 34 SER B O 1
ATOM 1799 N N . LYS B 1 35 ? -23.891 -21.891 -12.359 1 97.5 35 LYS B N 1
ATOM 1800 C CA . LYS B 1 35 ? -24.688 -22.297 -13.508 1 97.5 35 LYS B CA 1
ATOM 1801 C C . LYS B 1 35 ? -23.859 -23.141 -14.477 1 97.5 35 LYS B C 1
ATOM 1803 O O . LYS B 1 35 ? -24.344 -24.156 -14.984 1 97.5 35 LYS B O 1
ATOM 1808 N N . THR B 1 36 ? -22.734 -22.75 -14.703 1 96.94 36 THR B N 1
ATOM 1809 C CA . THR B 1 36 ? -21.859 -23.453 -15.641 1 96.94 36 THR B CA 1
ATOM 1810 C C . THR B 1 36 ? -21.547 -24.875 -15.148 1 96.94 36 THR B C 1
ATOM 1812 O O . THR B 1 36 ? -21.5 -25.812 -15.938 1 96.94 36 THR B O 1
ATOM 1815 N N . LEU B 1 37 ? -21.375 -25.016 -13.836 1 96.06 37 LEU B N 1
ATOM 1816 C CA . LEU B 1 37 ? -21.016 -26.297 -13.242 1 96.06 37 LEU B CA 1
ATOM 1817 C C . LEU B 1 37 ? -22.25 -27.125 -12.945 1 96.06 37 LEU B C 1
ATOM 1819 O O . LEU B 1 37 ? -22.156 -28.328 -12.68 1 96.06 37 LEU B O 1
ATOM 1823 N N . GLY B 1 38 ? -23.391 -26.406 -12.883 1 95.75 38 GLY B N 1
ATOM 1824 C CA . GLY B 1 38 ? -24.625 -27.094 -12.539 1 95.75 38 GLY B CA 1
ATOM 1825 C C . GLY B 1 38 ? -24.719 -27.438 -11.062 1 95.75 38 GLY B C 1
ATOM 1826 O O . GLY B 1 38 ? -25.203 -28.516 -10.703 1 95.75 38 GLY B O 1
ATOM 1827 N N . ILE B 1 39 ? -24.141 -26.578 -10.328 1 94.62 39 ILE B N 1
ATOM 1828 C CA . ILE B 1 39 ? -24.234 -26.781 -8.891 1 94.62 39 ILE B CA 1
ATOM 1829 C C . ILE B 1 39 ? -25 -25.625 -8.258 1 94.62 39 ILE B C 1
ATOM 1831 O O . ILE B 1 39 ? -25.109 -24.547 -8.844 1 94.62 39 ILE B O 1
ATOM 1835 N N . GLY B 1 40 ? -25.547 -25.875 -7.125 1 93.38 40 GLY B N 1
ATOM 1836 C CA . GLY B 1 40 ? -26.281 -24.844 -6.414 1 93.38 40 GLY B CA 1
ATOM 1837 C C . GLY B 1 40 ? -25.375 -23.781 -5.812 1 93.38 40 GLY B C 1
ATOM 1838 O O . GLY B 1 40 ? -24.219 -24.047 -5.5 1 93.38 40 GLY B O 1
ATOM 1839 N N . MET B 1 41 ? -25.984 -22.609 -5.672 1 95.12 41 MET B N 1
ATOM 1840 C CA . MET B 1 41 ? -25.266 -21.5 -5.062 1 95.12 41 MET B CA 1
ATOM 1841 C C . MET B 1 41 ? -24.812 -21.859 -3.646 1 95.12 41 MET B C 1
ATOM 1843 O O . MET B 1 41 ? -23.703 -21.516 -3.23 1 95.12 41 MET B O 1
ATOM 1847 N N . ALA B 1 42 ? -25.594 -22.594 -2.957 1 94 42 ALA B N 1
ATOM 1848 C CA . ALA B 1 42 ? -25.266 -22.984 -1.586 1 94 42 ALA B CA 1
ATOM 1849 C C . ALA B 1 42 ? -24 -23.828 -1.536 1 94 42 ALA B C 1
ATOM 1851 O O . ALA B 1 42 ? -23.141 -23.625 -0.681 1 94 42 ALA B O 1
ATOM 1852 N N . THR B 1 43 ? -23.969 -24.75 -2.402 1 93.19 43 THR B N 1
ATOM 1853 C CA . THR B 1 43 ? -22.797 -25.609 -2.502 1 93.19 43 THR B CA 1
ATOM 1854 C C . THR B 1 43 ? -21.547 -24.797 -2.836 1 93.19 43 THR B C 1
ATOM 1856 O O . THR B 1 43 ? -20.5 -25 -2.23 1 93.19 43 THR B O 1
ATOM 1859 N N . LEU B 1 44 ? -21.656 -23.891 -3.809 1 95.88 44 LEU B N 1
ATOM 1860 C CA . LEU B 1 44 ? -20.531 -23.031 -4.211 1 95.88 44 LEU B CA 1
ATOM 1861 C C . LEU B 1 44 ? -20.031 -22.203 -3.039 1 95.88 44 LEU B C 1
ATOM 1863 O O . LEU B 1 44 ? -18.828 -22.172 -2.762 1 95.88 44 LEU B O 1
ATOM 1867 N N . TYR B 1 45 ? -20.969 -21.688 -2.289 1 94.5 45 TYR B N 1
ATOM 1868 C CA . TYR B 1 45 ? -20.625 -20.766 -1.213 1 94.5 45 TYR B CA 1
ATOM 1869 C C . TYR B 1 45 ? -20.125 -21.516 0.012 1 94.5 45 TYR B C 1
ATOM 1871 O O . TYR B 1 45 ? -19.422 -20.953 0.86 1 94.5 45 TYR B O 1
ATOM 1879 N N . ARG B 1 46 ? -20.469 -22.797 0.081 1 93.81 46 ARG B N 1
ATOM 1880 C CA . ARG B 1 46 ? -19.906 -23.641 1.118 1 93.81 46 ARG B CA 1
ATOM 1881 C C . ARG B 1 46 ? -18.406 -23.828 0.91 1 93.81 46 ARG B C 1
ATOM 1883 O O . ARG B 1 46 ? -17.641 -23.953 1.877 1 93.81 46 ARG B O 1
ATOM 1890 N N . ASN B 1 47 ? -18.062 -23.797 -0.345 1 93.81 47 ASN B N 1
ATOM 1891 C CA . ASN B 1 47 ? -16.656 -24 -0.676 1 93.81 47 ASN B CA 1
ATOM 1892 C C . ASN B 1 47 ? -15.883 -22.688 -0.674 1 93.81 47 ASN B C 1
ATOM 1894 O O . ASN B 1 47 ? -14.734 -22.625 -0.232 1 93.81 47 ASN B O 1
ATOM 1898 N N . PHE B 1 48 ? -16.516 -21.672 -1.21 1 94.38 48 PHE B N 1
ATOM 1899 C CA . PHE B 1 48 ? -15.906 -20.344 -1.292 1 94.38 48 PHE B CA 1
ATOM 1900 C C . PHE B 1 48 ? -16.891 -19.266 -0.862 1 94.38 48 PHE B C 1
ATOM 1902 O O . PHE B 1 48 ? -17.906 -19.047 -1.519 1 94.38 48 PHE B O 1
ATOM 1909 N N . GLU B 1 49 ? -16.453 -18.594 0.121 1 91.44 49 GLU B N 1
ATOM 1910 C CA . GLU B 1 49 ? -17.328 -17.609 0.737 1 91.44 49 GLU B CA 1
ATOM 1911 C C . GLU B 1 49 ? -17.719 -16.516 -0.26 1 91.44 49 GLU B C 1
ATOM 1913 O O . GLU B 1 49 ? -18.828 -15.984 -0.215 1 91.44 49 GLU B O 1
ATOM 1918 N N . ASP B 1 50 ? -16.781 -16.156 -1.11 1 91.25 50 ASP B N 1
ATOM 1919 C CA . ASP B 1 50 ? -16.984 -15.125 -2.121 1 91.25 50 ASP B CA 1
ATOM 1920 C C . ASP B 1 50 ? -15.984 -15.258 -3.262 1 91.25 50 ASP B C 1
ATOM 1922 O O . ASP B 1 50 ? -15.172 -16.188 -3.275 1 91.25 50 ASP B O 1
ATOM 1926 N N . LYS B 1 51 ? -16.141 -14.422 -4.234 1 92.62 51 LYS B N 1
ATOM 1927 C CA . LYS B 1 51 ? -15.266 -14.469 -5.398 1 92.62 51 LYS B CA 1
ATOM 1928 C C . LYS B 1 51 ? -13.812 -14.211 -5.004 1 92.62 51 LYS B C 1
ATOM 1930 O O . LYS B 1 51 ? -12.891 -14.797 -5.582 1 92.62 51 LYS B O 1
ATOM 1935 N N . GLN B 1 52 ? -13.578 -13.375 -4.066 1 91 52 GLN B N 1
ATOM 1936 C CA . GLN B 1 52 ? -12.234 -13.031 -3.623 1 91 52 GLN B CA 1
ATOM 1937 C C . GLN B 1 52 ? -11.531 -14.25 -3.014 1 91 52 GLN B C 1
ATOM 1939 O O . GLN B 1 52 ? -10.344 -14.469 -3.256 1 91 52 GLN B O 1
ATOM 1944 N N . ALA B 1 53 ? -12.289 -14.93 -2.262 1 89.56 53 ALA B N 1
ATOM 1945 C CA . ALA B 1 53 ? -11.742 -16.156 -1.677 1 89.56 53 ALA B CA 1
ATOM 1946 C C . ALA B 1 53 ? -11.367 -17.156 -2.76 1 89.56 53 ALA B C 1
ATOM 1948 O O . ALA B 1 53 ? -10.344 -17.844 -2.66 1 89.56 53 ALA B O 1
ATOM 1949 N N . LEU B 1 54 ? -12.25 -17.281 -3.688 1 93.19 54 LEU B N 1
ATOM 1950 C CA . LEU B 1 54 ? -11.977 -18.156 -4.82 1 93.19 54 LEU B CA 1
ATOM 1951 C C . LEU B 1 54 ? -10.727 -17.703 -5.57 1 93.19 54 LEU B C 1
ATOM 1953 O O . LEU B 1 54 ? -9.852 -18.516 -5.871 1 93.19 54 LEU B O 1
ATOM 1957 N N . CYS B 1 55 ? -10.57 -16.438 -5.855 1 93.19 55 CYS B N 1
ATOM 1958 C CA . CYS B 1 55 ? -9.414 -15.875 -6.539 1 93.19 55 CYS B CA 1
ATOM 1959 C C . CYS B 1 55 ? -8.133 -16.125 -5.75 1 93.19 55 CYS B C 1
ATOM 1961 O O . CYS B 1 55 ? -7.105 -16.484 -6.324 1 93.19 55 CYS B O 1
ATOM 1963 N N . TYR B 1 56 ? -8.227 -15.977 -4.52 1 89.12 56 TYR B N 1
ATOM 1964 C CA . TYR B 1 56 ? -7.074 -16.219 -3.654 1 89.12 56 TYR B CA 1
ATOM 1965 C C . TYR B 1 56 ? -6.602 -17.656 -3.758 1 89.12 56 TYR B C 1
ATOM 1967 O O . TYR B 1 56 ? -5.402 -17.922 -3.844 1 89.12 56 TYR B O 1
ATOM 1975 N N . GLN B 1 57 ? -7.559 -18.531 -3.701 1 90.38 57 GLN B N 1
ATOM 1976 C CA . GLN B 1 57 ? -7.215 -19.953 -3.787 1 90.38 57 GLN B CA 1
ATOM 1977 C C . GLN B 1 57 ? -6.543 -20.266 -5.117 1 90.38 57 GLN B C 1
ATOM 1979 O O . GLN B 1 57 ? -5.629 -21.094 -5.172 1 90.38 57 GLN B O 1
ATOM 1984 N N . LEU B 1 58 ? -6.98 -19.688 -6.102 1 92.31 58 LEU B N 1
ATOM 1985 C CA . LEU B 1 58 ? -6.418 -19.922 -7.426 1 92.31 58 LEU B CA 1
ATOM 1986 C C . LEU B 1 58 ? -4.973 -19.453 -7.496 1 92.31 58 LEU B C 1
ATOM 1988 O O . LEU B 1 58 ? -4.133 -20.078 -8.141 1 92.31 58 LEU B O 1
ATOM 1992 N N . ILE B 1 59 ? -4.68 -18.391 -6.812 1 91.19 59 ILE B N 1
ATOM 1993 C CA . ILE B 1 59 ? -3.338 -17.812 -6.863 1 91.19 59 ILE B CA 1
ATOM 1994 C C . ILE B 1 59 ? -2.396 -18.625 -5.973 1 91.19 59 ILE B C 1
ATOM 1996 O O . ILE B 1 59 ? -1.208 -18.75 -6.273 1 91.19 59 ILE B O 1
ATOM 2000 N N . GLN B 1 60 ? -2.936 -19.078 -4.891 1 88.56 60 GLN B N 1
ATOM 2001 C CA . GLN B 1 60 ? -2.123 -19.781 -3.904 1 88.56 60 GLN B CA 1
ATOM 2002 C C . GLN B 1 60 ? -1.386 -20.953 -4.539 1 88.56 60 GLN B C 1
ATOM 2004 O O . GLN B 1 60 ? -0.219 -21.203 -4.227 1 88.56 60 GLN B O 1
ATOM 2009 N N . ASN B 1 61 ? -2.105 -21.672 -5.406 1 83.88 61 ASN B N 1
ATOM 2010 C CA . ASN B 1 61 ? -1.472 -22.797 -6.094 1 83.88 61 ASN B CA 1
ATOM 2011 C C . ASN B 1 61 ? -0.319 -22.328 -6.98 1 83.88 61 ASN B C 1
ATOM 2013 O O . ASN B 1 61 ? 0.732 -22.969 -7.027 1 83.88 61 ASN B O 1
ATOM 2017 N N . ASP B 1 62 ? -0.506 -21.281 -7.586 1 91.06 62 ASP B N 1
ATOM 2018 C CA . ASP B 1 62 ? 0.521 -20.719 -8.461 1 91.06 62 ASP B CA 1
ATOM 2019 C C . ASP B 1 62 ? 1.675 -20.141 -7.652 1 91.06 62 ASP B C 1
ATOM 2021 O O . ASP B 1 62 ? 2.83 -20.188 -8.086 1 91.06 62 ASP B O 1
ATOM 2025 N N . PHE B 1 63 ? 1.418 -19.688 -6.453 1 93.06 63 PHE B N 1
ATOM 2026 C CA . PHE B 1 63 ? 2.447 -19.172 -5.551 1 93.06 63 PHE B CA 1
ATOM 2027 C C . PHE B 1 63 ? 3.408 -20.297 -5.152 1 93.06 63 PHE B C 1
ATOM 2029 O O . PHE B 1 63 ? 4.621 -20.078 -5.086 1 93.06 63 PHE B O 1
ATOM 2036 N N . SER B 1 64 ? 2.807 -21.469 -4.891 1 92.62 64 SER B N 1
ATOM 2037 C CA . SER B 1 64 ? 3.646 -22.594 -4.5 1 92.62 64 SER B CA 1
ATOM 2038 C C . SER B 1 64 ? 4.695 -22.891 -5.566 1 92.62 64 SER B C 1
ATOM 2040 O O . SER B 1 64 ? 5.863 -23.109 -5.25 1 92.62 64 SER B O 1
ATOM 2042 N N . GLU B 1 65 ? 4.285 -22.875 -6.789 1 94.56 65 GLU B N 1
ATOM 2043 C CA . GLU B 1 65 ? 5.207 -23.109 -7.895 1 94.56 65 GLU B CA 1
ATOM 2044 C C . GLU B 1 65 ? 6.219 -21.984 -8.023 1 94.56 65 GLU B C 1
ATOM 2046 O O . GLU B 1 65 ? 7.41 -22.219 -8.25 1 94.56 65 GLU B O 1
ATOM 2051 N N . LEU B 1 66 ? 5.793 -20.828 -7.855 1 96.94 66 LEU B N 1
ATOM 2052 C CA . LEU B 1 66 ? 6.676 -19.656 -7.902 1 96.94 66 LEU B CA 1
ATOM 2053 C C . LEU B 1 66 ? 7.77 -19.766 -6.848 1 96.94 66 LEU B C 1
ATOM 2055 O O . LEU B 1 66 ? 8.953 -19.562 -7.152 1 96.94 66 LEU B O 1
ATOM 2059 N N . PHE B 1 67 ? 7.363 -20.125 -5.66 1 97.12 67 PHE B N 1
ATOM 2060 C CA . PHE B 1 67 ? 8.305 -20.188 -4.551 1 97.12 67 PHE B CA 1
ATOM 2061 C C . PHE B 1 67 ? 9.344 -21.281 -4.773 1 97.12 67 PHE B C 1
ATOM 2063 O O . PHE B 1 67 ? 10.516 -21.109 -4.453 1 97.12 67 PHE B O 1
ATOM 2070 N N . LYS B 1 68 ? 8.828 -22.359 -5.344 1 96.81 68 LYS B N 1
ATOM 2071 C CA . LYS B 1 68 ? 9.766 -23.422 -5.691 1 96.81 68 LYS B CA 1
ATOM 2072 C C . LYS B 1 68 ? 10.82 -22.922 -6.668 1 96.81 68 LYS B C 1
ATOM 2074 O O . LYS B 1 68 ? 12.016 -23.156 -6.469 1 96.81 68 LYS B O 1
ATOM 2079 N N . ASP B 1 69 ? 10.406 -22.234 -7.652 1 97.06 69 ASP B N 1
ATOM 2080 C CA . ASP B 1 69 ? 11.32 -21.656 -8.641 1 97.06 69 ASP B CA 1
ATOM 2081 C C . ASP B 1 69 ? 12.281 -20.672 -7.992 1 97.06 69 ASP B C 1
ATOM 2083 O O . ASP B 1 69 ? 13.477 -20.672 -8.281 1 97.06 69 ASP B O 1
ATOM 2087 N N . MET B 1 70 ? 11.781 -19.875 -7.152 1 98.19 70 MET B N 1
ATOM 2088 C CA . MET B 1 70 ? 12.578 -18.828 -6.523 1 98.19 70 MET B CA 1
ATOM 2089 C C . MET B 1 70 ? 13.625 -19.422 -5.59 1 98.19 70 MET B C 1
ATOM 2091 O O . MET B 1 70 ? 14.75 -18.938 -5.512 1 98.19 70 MET B O 1
ATOM 2095 N N . HIS B 1 71 ? 13.234 -20.484 -4.953 1 97.88 71 HIS B N 1
ATOM 2096 C CA . HIS B 1 71 ? 14.195 -21.156 -4.086 1 97.88 71 HIS B CA 1
ATOM 2097 C C . HIS B 1 71 ? 15.312 -21.812 -4.902 1 97.88 71 HIS B C 1
ATOM 2099 O O . HIS B 1 71 ? 16.469 -21.828 -4.473 1 97.88 71 HIS B O 1
ATOM 2105 N N . THR B 1 72 ? 14.914 -22.312 -6.027 1 98 72 THR B N 1
ATOM 2106 C CA . THR B 1 72 ? 15.922 -22.875 -6.922 1 98 72 THR B CA 1
ATOM 2107 C C . THR B 1 72 ? 16.922 -21.812 -7.34 1 98 72 THR B C 1
ATOM 2109 O O . THR B 1 72 ? 18.125 -22.078 -7.406 1 98 72 THR B O 1
ATOM 2112 N N . ILE B 1 73 ? 16.484 -20.625 -7.57 1 98 73 ILE B N 1
ATOM 2113 C CA . ILE B 1 73 ? 17.344 -19.516 -7.949 1 98 73 ILE B CA 1
ATOM 2114 C C . ILE B 1 73 ? 18.25 -19.141 -6.781 1 98 73 ILE B C 1
ATOM 2116 O O . ILE B 1 73 ? 19.453 -18.906 -6.973 1 98 73 ILE B O 1
ATOM 2120 N N . LEU B 1 74 ? 17.75 -19.156 -5.57 1 97.5 74 LEU B N 1
ATOM 2121 C CA . LEU B 1 74 ? 18.516 -18.828 -4.375 1 97.5 74 LEU B CA 1
ATOM 2122 C C . LEU B 1 74 ? 19.656 -19.812 -4.16 1 97.5 74 LEU B C 1
ATOM 2124 O O . LEU B 1 74 ? 20.719 -19.453 -3.666 1 97.5 74 LEU B O 1
ATOM 2128 N N . GLU B 1 75 ? 19.391 -21 -4.582 1 96.81 75 GLU B N 1
ATOM 2129 C CA . GLU B 1 75 ? 20.344 -22.078 -4.328 1 96.81 75 GLU B CA 1
ATOM 2130 C C . GLU B 1 75 ? 21.375 -22.172 -5.441 1 96.81 75 GLU B C 1
ATOM 2132 O O . GLU B 1 75 ? 22.344 -22.938 -5.336 1 96.81 75 GLU B O 1
ATOM 2137 N N . ASP B 1 76 ? 21.109 -21.406 -6.469 1 96.31 76 ASP B N 1
ATOM 2138 C CA . ASP B 1 76 ? 22.047 -21.453 -7.594 1 96.31 76 ASP B CA 1
ATOM 2139 C C . ASP B 1 76 ? 23.391 -20.828 -7.223 1 96.31 76 ASP B C 1
ATOM 2141 O O . ASP B 1 76 ? 23.531 -19.609 -7.262 1 96.31 76 ASP B O 1
ATOM 2145 N N . ASN B 1 77 ? 24.375 -21.562 -6.98 1 94.75 77 ASN B N 1
ATOM 2146 C CA . ASN B 1 77 ? 25.672 -21.109 -6.508 1 94.75 77 ASN B CA 1
ATOM 2147 C C . ASN B 1 77 ? 26.469 -20.438 -7.625 1 94.75 77 ASN B C 1
ATOM 2149 O O . ASN B 1 77 ? 27.5 -19.812 -7.371 1 94.75 77 ASN B O 1
ATOM 2153 N N . LYS B 1 78 ? 25.953 -20.484 -8.852 1 96.88 78 LYS B N 1
ATOM 2154 C CA . LYS B 1 78 ? 26.625 -19.844 -9.977 1 96.88 78 LYS B CA 1
ATOM 2155 C C . LYS B 1 78 ? 26.297 -18.359 -10.062 1 96.88 78 LYS B C 1
ATOM 2157 O O . LYS B 1 78 ? 26.969 -17.609 -10.766 1 96.88 78 LYS B O 1
ATOM 2162 N N . ARG B 1 79 ? 25.312 -17.938 -9.367 1 96.5 79 ARG B N 1
ATOM 2163 C CA . ARG B 1 79 ? 24.891 -16.547 -9.359 1 96.5 79 ARG B CA 1
ATOM 2164 C C . ARG B 1 79 ? 25.281 -15.852 -8.055 1 96.5 79 ARG B C 1
ATOM 2166 O O . ARG B 1 79 ? 25.172 -16.438 -6.98 1 96.5 79 ARG B O 1
ATOM 2173 N N . ASN B 1 80 ? 25.812 -14.633 -8.234 1 95.5 80 ASN B N 1
ATOM 2174 C CA . ASN B 1 80 ? 26.016 -13.836 -7.031 1 95.5 80 ASN B CA 1
ATOM 2175 C C . ASN B 1 80 ? 24.719 -13.195 -6.551 1 95.5 80 ASN B C 1
ATOM 2177 O O . ASN B 1 80 ? 23.672 -13.367 -7.176 1 95.5 80 ASN B O 1
ATOM 2181 N N . LYS B 1 81 ? 24.703 -12.562 -5.492 1 94.69 81 LYS B N 1
ATOM 2182 C CA . LYS B 1 81 ? 23.516 -12.023 -4.832 1 94.69 81 LYS B CA 1
ATOM 2183 C C . LYS B 1 81 ? 22.797 -11.023 -5.734 1 94.69 81 LYS B C 1
ATOM 2185 O O . LYS B 1 81 ? 21.562 -11.023 -5.801 1 94.69 81 LYS B O 1
ATOM 2190 N N . GLU B 1 82 ? 23.547 -10.227 -6.438 1 95.06 82 GLU B N 1
ATOM 2191 C CA . GLU B 1 82 ? 22.953 -9.227 -7.32 1 95.06 82 GLU B CA 1
ATOM 2192 C C . GLU B 1 82 ? 22.25 -9.883 -8.5 1 95.06 82 GLU B C 1
ATOM 2194 O O . GLU B 1 82 ? 21.156 -9.453 -8.883 1 95.06 82 GLU B O 1
ATOM 2199 N N . GLU B 1 83 ? 22.891 -10.859 -9.023 1 96.94 83 GLU B N 1
ATOM 2200 C CA . GLU B 1 83 ? 22.281 -11.602 -10.125 1 96.94 83 GLU B CA 1
ATOM 2201 C C . GLU B 1 83 ? 21.016 -12.32 -9.672 1 96.94 83 GLU B C 1
ATOM 2203 O O . GLU B 1 83 ? 20.016 -12.344 -10.398 1 96.94 83 GLU B O 1
ATOM 2208 N N . LYS B 1 84 ? 21.094 -12.914 -8.492 1 98 84 LYS B N 1
ATOM 2209 C CA . LYS B 1 84 ? 19.922 -13.586 -7.941 1 98 84 LYS B CA 1
ATOM 2210 C C . LYS B 1 84 ? 18.766 -12.609 -7.758 1 98 84 LYS B C 1
ATOM 2212 O O . LYS B 1 84 ? 17.625 -12.922 -8.094 1 98 84 LYS B O 1
ATOM 2217 N N . LEU B 1 85 ? 19.078 -11.375 -7.234 1 97.88 85 LEU B N 1
ATOM 2218 C CA . LEU B 1 85 ? 18.031 -10.367 -7.055 1 97.88 85 LEU B CA 1
ATOM 2219 C C . LEU B 1 85 ? 17.344 -10.055 -8.383 1 97.88 85 LEU B C 1
ATOM 2221 O O . LEU B 1 85 ? 16.109 -9.984 -8.438 1 97.88 85 LEU B O 1
ATOM 2225 N N . GLU B 1 86 ? 18.109 -9.906 -9.375 1 97.75 86 GLU B N 1
ATOM 2226 C CA . GLU B 1 86 ? 17.562 -9.562 -10.688 1 97.75 86 GLU B CA 1
ATOM 2227 C C . GLU B 1 86 ? 16.656 -10.664 -11.219 1 97.75 86 GLU B C 1
ATOM 2229 O O . GLU B 1 86 ? 15.555 -10.398 -11.695 1 97.75 86 GLU B O 1
ATOM 2234 N N . VAL B 1 87 ? 17.141 -11.891 -11.133 1 98 87 VAL B N 1
ATOM 2235 C CA . VAL B 1 87 ? 16.391 -13.023 -11.672 1 98 87 VAL B CA 1
ATOM 2236 C C . VAL B 1 87 ? 15.125 -13.234 -10.844 1 98 87 VAL B C 1
ATOM 2238 O O . VAL B 1 87 ? 14.055 -13.5 -11.398 1 98 87 VAL B O 1
ATOM 2241 N N . LEU B 1 88 ? 15.25 -13.125 -9.547 1 98.31 88 LEU B N 1
ATOM 2242 C CA . LEU B 1 88 ? 14.094 -13.258 -8.664 1 98.31 88 LEU B CA 1
ATOM 2243 C C . LEU B 1 88 ? 13.055 -12.18 -8.977 1 98.31 88 LEU B C 1
ATOM 2245 O O . LEU B 1 88 ? 11.859 -12.477 -9.047 1 98.31 88 LEU B O 1
ATOM 2249 N N . LEU B 1 89 ? 13.5 -10.953 -9.117 1 98.12 89 LEU B N 1
ATOM 2250 C 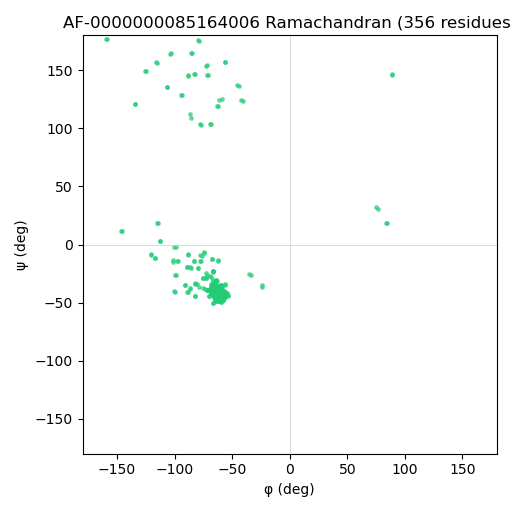CA . LEU B 1 89 ? 12.602 -9.844 -9.422 1 98.12 89 LEU B CA 1
ATOM 2251 C C . LEU B 1 89 ? 11.875 -10.078 -10.742 1 98.12 89 LEU B C 1
ATOM 2253 O O . LEU B 1 89 ? 10.664 -9.883 -10.828 1 98.12 89 LEU B O 1
ATOM 2257 N N . VAL B 1 90 ? 12.594 -10.516 -11.734 1 97.69 90 VAL B N 1
ATOM 2258 C CA . VAL B 1 90 ? 12 -10.781 -13.039 1 97.69 90 VAL B CA 1
ATOM 2259 C C . VAL B 1 90 ? 10.938 -11.875 -12.914 1 97.69 90 VAL B C 1
ATOM 2261 O O . VAL B 1 90 ? 9.844 -11.75 -13.469 1 97.69 90 VAL B O 1
ATOM 2264 N N . ARG B 1 91 ? 11.289 -12.914 -12.211 1 97.38 91 ARG B N 1
ATOM 2265 C CA . ARG B 1 91 ? 10.352 -14.016 -12.023 1 97.38 91 ARG B CA 1
ATOM 2266 C C . ARG B 1 91 ? 9.078 -13.539 -11.328 1 97.38 91 ARG B C 1
ATOM 2268 O O . ARG B 1 91 ? 7.973 -13.914 -11.719 1 97.38 91 ARG B O 1
ATOM 2275 N N . PHE B 1 92 ? 9.25 -12.727 -10.359 1 97.19 92 PHE B N 1
ATOM 2276 C CA . PHE B 1 92 ? 8.109 -12.234 -9.609 1 97.19 92 PHE B CA 1
ATOM 2277 C C . PHE B 1 92 ? 7.273 -11.273 -10.445 1 97.19 92 PHE B C 1
ATOM 2279 O O . PHE B 1 92 ? 6.043 -11.328 -10.422 1 97.19 92 PHE B O 1
ATOM 2286 N N . LEU B 1 93 ? 7.914 -10.367 -11.148 1 96.38 93 LEU B N 1
ATOM 2287 C CA . LEU B 1 93 ? 7.195 -9.438 -12.008 1 96.38 93 LEU B CA 1
ATOM 2288 C C . LEU B 1 93 ? 6.406 -10.188 -13.078 1 96.38 93 LEU B C 1
ATOM 2290 O O . LEU B 1 93 ? 5.277 -9.805 -13.398 1 96.38 93 LEU B O 1
ATOM 2294 N N . ASN B 1 94 ? 6.996 -11.242 -13.617 1 95.69 94 ASN B N 1
ATOM 2295 C CA . ASN B 1 94 ? 6.277 -12.07 -14.578 1 95.69 94 ASN B CA 1
ATOM 2296 C C . ASN B 1 94 ? 5.043 -12.711 -13.961 1 95.69 94 ASN B C 1
ATOM 2298 O O . ASN B 1 94 ? 3.986 -12.781 -14.594 1 95.69 94 ASN B O 1
ATOM 2302 N N . PHE B 1 95 ? 5.219 -13.188 -12.797 1 95.38 95 PHE B N 1
ATOM 2303 C CA . PHE B 1 95 ? 4.098 -13.758 -12.062 1 95.38 95 PHE B CA 1
ATOM 2304 C C . PHE B 1 95 ? 2.986 -12.734 -11.875 1 95.38 95 PHE B C 1
ATOM 2306 O O . PHE B 1 95 ? 1.814 -13.031 -12.117 1 95.38 95 PHE B O 1
ATOM 2313 N N . LYS B 1 96 ? 3.326 -11.539 -11.438 1 93.06 96 LYS B N 1
ATOM 2314 C CA . LYS B 1 96 ? 2.354 -10.477 -11.211 1 93.06 96 LYS B CA 1
ATOM 2315 C C . LYS B 1 96 ? 1.62 -10.117 -12.5 1 93.06 96 LYS B C 1
ATOM 2317 O O . LYS B 1 96 ? 0.403 -9.93 -12.5 1 93.06 96 LYS B O 1
ATOM 2322 N N . ASN B 1 97 ? 2.383 -10.047 -13.531 1 91.81 97 ASN B N 1
ATOM 2323 C CA . ASN B 1 97 ? 1.794 -9.711 -14.82 1 91.81 97 ASN B CA 1
ATOM 2324 C C . ASN B 1 97 ? 0.785 -10.766 -15.273 1 91.81 97 ASN B C 1
ATOM 2326 O O . ASN B 1 97 ? -0.298 -10.43 -15.75 1 91.81 97 ASN B O 1
ATOM 2330 N N . THR B 1 98 ? 1.164 -11.961 -15.078 1 91.38 98 THR B N 1
ATOM 2331 C CA . THR B 1 98 ? 0.337 -13.078 -15.516 1 91.38 98 THR B CA 1
ATOM 2332 C C . THR B 1 98 ? -0.929 -13.18 -14.672 1 91.38 98 THR B C 1
ATOM 2334 O O . THR B 1 98 ? -1.973 -13.617 -15.156 1 91.38 98 THR B O 1
ATOM 2337 N N . HIS B 1 99 ? -0.852 -12.703 -13.414 1 92.31 99 HIS B N 1
ATOM 2338 C CA . HIS B 1 99 ? -1.961 -12.891 -12.484 1 92.31 99 HIS B CA 1
ATOM 2339 C C . HIS B 1 99 ? -2.59 -11.555 -12.102 1 92.31 99 HIS B C 1
ATOM 2341 O O . HIS B 1 99 ? -3.273 -11.453 -11.078 1 92.31 99 HIS B O 1
ATOM 2347 N N . LYS B 1 100 ? -2.361 -10.609 -12.82 1 90.25 100 LYS B N 1
ATOM 2348 C CA . LYS B 1 100 ? -2.73 -9.242 -12.477 1 90.25 100 LYS B CA 1
ATOM 2349 C C . LYS B 1 100 ? -4.215 -9.141 -12.125 1 90.25 100 LYS B C 1
ATOM 2351 O O . LYS B 1 100 ? -4.578 -8.555 -11.109 1 90.25 100 LYS B O 1
ATOM 2356 N N . ASP B 1 101 ? -5.047 -9.766 -12.883 1 90.31 101 ASP B N 1
ATOM 2357 C CA . ASP B 1 101 ? -6.488 -9.68 -12.68 1 90.31 101 ASP B CA 1
ATOM 2358 C C . ASP B 1 101 ? -6.91 -10.422 -11.414 1 90.31 101 ASP B C 1
ATOM 2360 O O . ASP B 1 101 ? -7.789 -9.953 -10.68 1 90.31 101 ASP B O 1
ATOM 2364 N N . LEU B 1 102 ? -6.293 -11.539 -11.195 1 91.69 102 LEU B N 1
ATOM 2365 C CA . LEU B 1 102 ? -6.594 -12.305 -9.992 1 91.69 102 LEU B CA 1
ATOM 2366 C C . LEU B 1 102 ? -6.121 -11.562 -8.742 1 91.69 102 LEU B C 1
ATOM 2368 O O . LEU B 1 102 ? -6.828 -11.523 -7.734 1 91.69 102 LEU B O 1
ATOM 2372 N N . LEU B 1 103 ? -4.996 -10.961 -8.836 1 90.12 103 LEU B N 1
ATOM 2373 C CA . LEU B 1 103 ? -4.449 -10.219 -7.707 1 90.12 103 LEU B CA 1
ATOM 2374 C C . LEU B 1 103 ? -5.32 -9.016 -7.375 1 90.12 103 LEU B C 1
ATOM 2376 O O . LEU B 1 103 ? -5.543 -8.703 -6.203 1 90.12 103 LEU B O 1
ATOM 2380 N N . ARG B 1 104 ? -5.824 -8.398 -8.336 1 86.88 104 ARG B N 1
ATOM 2381 C CA . ARG B 1 104 ? -6.75 -7.285 -8.141 1 86.88 104 ARG B CA 1
ATOM 2382 C C . ARG B 1 104 ? -8.023 -7.75 -7.449 1 86.88 104 ARG B C 1
ATOM 2384 O O . ARG B 1 104 ? -8.562 -7.051 -6.586 1 86.88 104 ARG B O 1
ATOM 2391 N N . CYS B 1 105 ? -8.453 -8.867 -7.848 1 88.81 105 CYS B N 1
ATOM 2392 C CA . CYS B 1 105 ? -9.656 -9.438 -7.262 1 88.81 105 CYS B CA 1
ATOM 2393 C C . CYS B 1 105 ? -9.469 -9.695 -5.77 1 88.81 105 CYS B C 1
ATOM 2395 O O . CYS B 1 105 ? -10.336 -9.359 -4.961 1 88.81 105 CYS B O 1
ATOM 2397 N N . VAL B 1 106 ? -8.359 -10.234 -5.426 1 85.12 106 VAL B N 1
ATOM 2398 C CA . VAL B 1 106 ? -8.07 -10.594 -4.043 1 85.12 106 VAL B CA 1
ATOM 2399 C C . VAL B 1 106 ? -8.023 -9.336 -3.178 1 85.12 106 VAL B C 1
ATOM 2401 O O . VAL B 1 106 ? -8.508 -9.344 -2.043 1 85.12 106 VAL B O 1
ATOM 2404 N N . GLU B 1 107 ? -7.43 -8.281 -3.648 1 74.94 107 GLU B N 1
ATOM 2405 C CA . GLU B 1 107 ? -7.266 -7.047 -2.887 1 74.94 107 GLU B CA 1
ATOM 2406 C C . GLU B 1 107 ? -8.586 -6.305 -2.748 1 74.94 107 GLU B C 1
ATOM 2408 O O . GLU B 1 107 ? -8.75 -5.469 -1.854 1 74.94 107 GLU B O 1
ATOM 2413 N N . GLY B 1 108 ? -9.453 -6.48 -3.561 1 67.12 108 GLY B N 1
ATOM 2414 C CA . GLY B 1 108 ? -10.766 -5.859 -3.484 1 67.12 108 GLY B CA 1
ATOM 2415 C C . GLY B 1 108 ? -11.547 -6.27 -2.254 1 67.12 108 GLY B C 1
ATOM 2416 O O . GLY B 1 108 ? -12.57 -5.66 -1.929 1 67.12 108 GLY B O 1
ATOM 2417 N N . ASN B 1 109 ? -11.141 -7.227 -1.626 1 58.62 109 ASN B N 1
ATOM 2418 C CA . ASN B 1 109 ? -11.859 -7.672 -0.44 1 58.62 109 ASN B CA 1
ATOM 2419 C C . ASN B 1 109 ? -11.398 -6.93 0.811 1 58.62 109 ASN B C 1
ATOM 2421 O O . ASN B 1 109 ? -10.219 -6.969 1.161 1 58.62 109 ASN B O 1
ATOM 2425 N N . LYS B 1 110 ? -12.273 -6.098 1.377 1 53.31 110 LYS B N 1
ATOM 2426 C CA . LYS B 1 110 ? -12.141 -5.211 2.529 1 53.31 110 LYS B CA 1
ATOM 2427 C C . LYS B 1 110 ? -11.742 -5.988 3.779 1 53.31 110 LYS B C 1
ATOM 2429 O O . LYS B 1 110 ? -11.125 -5.434 4.695 1 53.31 110 LYS B O 1
ATOM 2434 N N . LYS B 1 111 ? -12.383 -7.172 3.807 1 52.66 111 LYS B N 1
ATOM 2435 C CA . LYS B 1 111 ? -12.312 -7.926 5.055 1 52.66 111 LYS B CA 1
ATOM 2436 C C . LYS B 1 111 ? -10.969 -8.633 5.195 1 52.66 111 LYS B C 1
ATOM 2438 O O . LYS B 1 111 ? -10.719 -9.312 6.191 1 52.66 111 LYS B O 1
ATOM 2443 N N . ARG B 1 112 ? -10.297 -8.547 4.113 1 52.03 112 ARG B N 1
ATOM 2444 C CA . ARG B 1 112 ? -9.164 -9.461 4.215 1 52.03 112 ARG B CA 1
ATOM 2445 C C . ARG B 1 112 ? -7.961 -8.773 4.852 1 52.03 112 ARG B C 1
ATOM 2447 O O . ARG B 1 112 ? -7.832 -7.551 4.781 1 52.03 112 ARG B O 1
ATOM 2454 N N . VAL B 1 113 ? -7.293 -9.656 5.602 1 53.03 113 VAL B N 1
ATOM 2455 C CA . VAL B 1 113 ? -6.043 -9.438 6.32 1 53.03 113 VAL B CA 1
ATOM 2456 C C . VAL B 1 113 ? -5.047 -8.711 5.414 1 53.03 113 VAL B C 1
ATOM 2458 O O . VAL B 1 113 ? -5.02 -8.945 4.203 1 53.03 113 VAL B O 1
ATOM 2461 N N . SER B 1 114 ? -4.398 -7.797 5.945 1 62.19 114 SER B N 1
ATOM 2462 C CA . SER B 1 114 ? -3.314 -7.086 5.273 1 62.19 114 SER B CA 1
ATOM 2463 C C . SER B 1 114 ? -2.424 -8.047 4.496 1 62.19 114 SER B C 1
ATOM 2465 O O . SER B 1 114 ? -2.168 -9.164 4.945 1 62.19 114 SER B O 1
ATOM 2467 N N . PHE B 1 115 ? -2.25 -7.805 3.193 1 65.81 115 PHE B N 1
ATOM 2468 C CA . PHE B 1 115 ? -1.324 -8.586 2.383 1 65.81 115 PHE B CA 1
ATOM 2469 C C . PHE B 1 115 ? -0.097 -8.984 3.193 1 65.81 115 PHE B C 1
ATOM 2471 O O . PHE B 1 115 ? 0.408 -10.102 3.059 1 65.81 115 PHE B O 1
ATOM 2478 N N . LYS B 1 116 ? 0.182 -8.227 4.16 1 75.06 116 LYS B N 1
ATOM 2479 C CA . LYS B 1 116 ? 1.396 -8.438 4.945 1 75.06 116 LYS B CA 1
ATOM 2480 C C . LYS B 1 116 ? 1.225 -9.586 5.93 1 75.06 116 LYS B C 1
ATOM 2482 O O . LYS B 1 116 ? 2.209 -10.125 6.441 1 75.06 116 LYS B O 1
ATOM 2487 N N . GLN B 1 117 ? 0.031 -9.938 6.09 1 74.56 117 GLN B N 1
ATOM 2488 C CA . GLN B 1 117 ? -0.237 -11.008 7.043 1 74.56 117 GLN B CA 1
ATOM 2489 C C . GLN B 1 117 ? -0.416 -12.352 6.336 1 74.56 117 GLN B C 1
ATOM 2491 O O . GLN B 1 117 ? -0.544 -13.391 6.988 1 74.56 117 GLN B O 1
ATOM 2496 N N . GLN B 1 118 ? -0.347 -12.305 5.086 1 78.62 118 GLN B N 1
ATOM 2497 C CA . GLN B 1 118 ? -0.537 -13.531 4.32 1 78.62 118 GLN B CA 1
ATOM 2498 C C . GLN B 1 118 ? 0.758 -14.328 4.238 1 78.62 118 GLN B C 1
ATOM 2500 O O . GLN B 1 118 ? 1.849 -13.758 4.199 1 78.62 118 GLN B O 1
ATOM 2505 N N . PRO B 1 119 ? 0.633 -15.648 4.223 1 82.31 119 PRO B N 1
ATOM 2506 C CA . PRO B 1 119 ? 1.812 -16.516 4.125 1 82.31 119 PRO B CA 1
ATOM 2507 C C . PRO B 1 119 ? 2.664 -16.203 2.895 1 82.31 119 PRO B C 1
ATOM 2509 O O . PRO B 1 119 ? 3.895 -16.266 2.957 1 82.31 119 PRO B O 1
ATOM 2512 N N . ALA B 1 120 ? 1.988 -15.844 1.906 1 86.5 120 ALA B N 1
ATOM 2513 C CA . ALA B 1 120 ? 2.719 -15.531 0.679 1 86.5 120 ALA B CA 1
ATOM 2514 C C . ALA B 1 120 ? 3.672 -14.359 0.887 1 86.5 120 ALA B C 1
ATOM 2516 O O . ALA B 1 120 ? 4.793 -14.367 0.369 1 86.5 120 ALA B O 1
ATOM 2517 N N . TYR B 1 121 ? 3.293 -13.391 1.677 1 87.06 121 TYR B N 1
ATOM 2518 C CA . TYR B 1 121 ? 4.156 -12.258 1.966 1 87.06 121 TYR B CA 1
ATOM 2519 C C . TYR B 1 121 ? 5.387 -12.688 2.75 1 87.06 121 TYR B C 1
ATOM 2521 O O . TYR B 1 121 ? 6.508 -12.266 2.443 1 87.06 121 TYR B O 1
ATOM 2529 N N . LYS B 1 122 ? 5.145 -13.492 3.697 1 91.88 122 LYS B N 1
ATOM 2530 C CA . LYS B 1 122 ? 6.25 -13.953 4.531 1 91.88 122 LYS B CA 1
ATOM 2531 C C . LYS B 1 122 ? 7.281 -14.719 3.707 1 91.88 122 LYS B C 1
ATOM 2533 O O . LYS B 1 122 ? 8.484 -14.555 3.904 1 91.88 122 LYS B O 1
ATOM 2538 N N . GLU B 1 123 ? 6.773 -15.547 2.873 1 94.69 123 GLU B N 1
ATOM 2539 C CA . GLU B 1 123 ? 7.676 -16.312 2.016 1 94.69 123 GLU B CA 1
ATOM 2540 C C . GLU B 1 123 ? 8.461 -15.398 1.083 1 94.69 123 GLU B C 1
ATOM 2542 O O . GLU B 1 123 ? 9.672 -15.555 0.922 1 94.69 123 GLU B O 1
ATOM 2547 N N . LEU B 1 124 ? 7.77 -14.453 0.513 1 96.31 124 LEU B N 1
ATOM 2548 C CA . LEU B 1 124 ? 8.438 -13.477 -0.343 1 96.31 124 LEU B CA 1
ATOM 2549 C C . LEU B 1 124 ? 9.484 -12.688 0.443 1 96.31 124 LEU B C 1
ATOM 2551 O O . LEU B 1 124 ? 10.594 -12.477 -0.037 1 96.31 124 LEU B O 1
ATOM 2555 N N . PHE B 1 125 ? 9.109 -12.336 1.61 1 96.88 125 PHE B N 1
ATOM 2556 C CA . PHE B 1 125 ? 10.031 -11.602 2.469 1 96.88 125 PHE B CA 1
ATOM 2557 C C . PHE B 1 125 ? 11.305 -12.406 2.707 1 96.88 125 PHE B C 1
ATOM 2559 O O . PHE B 1 125 ? 12.414 -11.883 2.535 1 96.88 125 PHE B O 1
ATOM 2566 N N . ASN B 1 126 ? 11.133 -13.633 3.039 1 96.94 126 ASN B N 1
ATOM 2567 C CA . ASN B 1 126 ? 12.289 -14.477 3.338 1 96.94 126 ASN B CA 1
ATOM 2568 C C . ASN B 1 126 ? 13.203 -14.625 2.125 1 96.94 126 ASN B C 1
ATOM 2570 O O . ASN B 1 126 ? 14.422 -14.578 2.254 1 96.94 126 ASN B O 1
ATOM 2574 N N . ILE B 1 127 ? 12.617 -14.781 1.061 1 97.94 127 ILE B N 1
ATOM 2575 C CA . ILE B 1 127 ? 13.375 -14.977 -0.169 1 97.94 127 ILE B CA 1
ATOM 2576 C C . ILE B 1 127 ? 14.148 -13.711 -0.515 1 97.94 127 ILE B C 1
ATOM 2578 O O . ILE B 1 127 ? 15.367 -13.742 -0.704 1 97.94 127 ILE B O 1
ATOM 2582 N N . PHE B 1 128 ? 13.5 -12.578 -0.527 1 98.12 128 PHE B N 1
ATOM 2583 C CA . PHE B 1 128 ? 14.148 -11.336 -0.953 1 98.12 128 PHE B CA 1
ATOM 2584 C C . PHE B 1 128 ? 15.086 -10.812 0.13 1 98.12 128 PHE B C 1
ATOM 2586 O O . PHE B 1 128 ? 16.094 -10.172 -0.171 1 98.12 128 PHE B O 1
ATOM 2593 N N . TYR B 1 129 ? 14.758 -11.117 1.369 1 98.06 129 TYR B N 1
ATOM 2594 C CA . TYR B 1 129 ? 15.664 -10.758 2.455 1 98.06 129 TYR B CA 1
ATOM 2595 C C . TYR B 1 129 ? 17.047 -11.352 2.23 1 98.06 129 TYR B C 1
ATOM 2597 O O . TYR B 1 129 ? 18.062 -10.68 2.449 1 98.06 129 TYR B O 1
ATOM 2605 N N . GLU B 1 130 ? 17.125 -12.562 1.769 1 97.12 130 GLU B N 1
ATOM 2606 C CA . GLU B 1 130 ? 18.375 -13.289 1.591 1 97.12 130 GLU B CA 1
ATOM 2607 C C . GLU B 1 130 ? 19.25 -12.609 0.543 1 97.12 130 GLU B C 1
ATOM 2609 O O . GLU B 1 130 ? 20.484 -12.641 0.643 1 97.12 130 GLU B O 1
ATOM 2614 N N . VAL B 1 131 ? 18.641 -11.977 -0.391 1 97.38 131 VAL B N 1
ATOM 2615 C CA . VAL B 1 131 ? 19.422 -11.414 -1.479 1 97.38 131 VAL B CA 1
ATOM 2616 C C . VAL B 1 131 ? 19.609 -9.914 -1.268 1 97.38 131 VAL B C 1
ATOM 2618 O O . VAL B 1 131 ? 20.469 -9.289 -1.886 1 97.38 131 VAL B O 1
ATOM 2621 N N . LEU B 1 132 ? 18.812 -9.32 -0.351 1 97.44 132 LEU B N 1
ATOM 2622 C CA . LEU B 1 132 ? 18.891 -7.879 -0.146 1 97.44 132 LEU B CA 1
ATOM 2623 C C . LEU B 1 132 ? 19.75 -7.547 1.071 1 97.44 132 LEU B C 1
ATOM 2625 O O . LEU B 1 132 ? 20.281 -6.441 1.178 1 97.44 132 LEU B O 1
ATOM 2629 N N . LYS B 1 133 ? 19.812 -8.516 2.01 1 96.19 133 LYS B N 1
ATOM 2630 C CA . LYS B 1 133 ? 20.578 -8.25 3.225 1 96.19 133 LYS B CA 1
ATOM 2631 C C . LYS B 1 133 ? 22.062 -8.031 2.908 1 96.19 133 LYS B C 1
ATOM 2633 O O . LYS B 1 133 ? 22.672 -8.859 2.24 1 96.19 133 LYS B O 1
ATOM 2638 N N . ASN B 1 134 ? 22.594 -6.891 3.207 1 93.94 134 ASN B N 1
ATOM 2639 C CA . ASN B 1 134 ? 24 -6.57 2.914 1 93.94 134 ASN B CA 1
ATOM 2640 C C . ASN B 1 134 ? 24.594 -5.672 3.992 1 93.94 134 ASN B C 1
ATOM 2642 O O . ASN B 1 134 ? 25.625 -5.035 3.766 1 93.94 134 ASN B O 1
ATOM 2646 N N . ASP B 1 135 ? 23.859 -5.535 5.105 1 92.38 135 ASP B N 1
ATOM 2647 C CA . ASP B 1 135 ? 24.281 -4.68 6.211 1 92.38 135 ASP B CA 1
ATOM 2648 C C . ASP B 1 135 ? 24.312 -5.457 7.523 1 92.38 135 ASP B C 1
ATOM 2650 O O . ASP B 1 135 ? 23.609 -6.461 7.676 1 92.38 135 ASP B O 1
ATOM 2654 N N . GLU B 1 136 ? 25.188 -5.086 8.406 1 95.19 136 GLU B N 1
ATOM 2655 C CA . GLU B 1 136 ? 25.234 -5.723 9.719 1 95.19 136 GLU B CA 1
ATOM 2656 C C . GLU B 1 136 ? 23.984 -5.414 10.539 1 95.19 136 GLU B C 1
ATOM 2658 O O . GLU B 1 136 ? 23.609 -6.188 11.422 1 95.19 136 GLU B O 1
ATOM 2663 N N . ASP B 1 137 ? 23.344 -4.332 10.203 1 96.5 137 ASP B N 1
ATOM 2664 C CA . ASP B 1 137 ? 22.094 -3.941 10.852 1 96.5 137 ASP B CA 1
ATOM 2665 C C . ASP B 1 137 ? 20.922 -4.758 10.336 1 96.5 137 ASP B C 1
ATOM 2667 O O . ASP B 1 137 ? 20.375 -4.469 9.266 1 96.5 137 ASP B O 1
ATOM 2671 N N . LEU B 1 138 ? 20.516 -5.711 11.148 1 96.44 138 LEU B N 1
ATOM 2672 C CA . LEU B 1 138 ? 19.438 -6.613 10.75 1 96.44 138 LEU B CA 1
ATOM 2673 C C . LEU B 1 138 ? 18.125 -5.859 10.602 1 96.44 138 LEU B C 1
ATOM 2675 O O . LEU B 1 138 ? 17.297 -6.195 9.742 1 96.44 138 LEU B O 1
ATOM 2679 N N . THR B 1 139 ? 17.906 -4.852 11.422 1 97.06 139 THR B N 1
ATOM 2680 C CA . THR B 1 139 ? 16.688 -4.047 11.367 1 97.06 139 THR B CA 1
ATOM 2681 C C . THR B 1 139 ? 16.625 -3.256 10.062 1 97.06 139 THR B C 1
ATOM 2683 O O . THR B 1 139 ? 15.562 -3.139 9.453 1 97.06 139 THR B O 1
ATOM 2686 N N . TRP B 1 140 ? 17.797 -2.785 9.688 1 97.19 140 TRP B N 1
ATOM 2687 C CA . TRP B 1 140 ? 17.859 -2.09 8.406 1 97.19 140 TRP B CA 1
ATOM 2688 C C . TRP B 1 140 ? 17.531 -3.031 7.25 1 97.19 140 TRP B C 1
ATOM 2690 O O . TRP B 1 140 ? 16.766 -2.68 6.355 1 97.19 140 TRP B O 1
ATOM 2700 N N . ASN B 1 141 ? 18.109 -4.223 7.293 1 97.88 141 ASN B N 1
ATOM 2701 C CA . ASN B 1 141 ? 17.859 -5.191 6.234 1 97.88 141 ASN B CA 1
ATOM 2702 C C . ASN B 1 141 ? 16.391 -5.57 6.156 1 97.88 141 ASN B C 1
ATOM 2704 O O . ASN B 1 141 ? 15.844 -5.746 5.062 1 97.88 141 ASN B O 1
ATOM 2708 N N . THR B 1 142 ? 15.75 -5.688 7.32 1 97.75 142 THR B N 1
ATOM 2709 C CA . THR B 1 142 ? 14.32 -5.98 7.383 1 97.75 142 THR B CA 1
ATOM 2710 C C . THR B 1 142 ? 13.508 -4.836 6.785 1 97.75 142 THR B C 1
ATOM 2712 O O . THR B 1 142 ? 12.625 -5.062 5.953 1 97.75 142 THR B O 1
ATOM 2715 N N . PHE B 1 143 ? 13.828 -3.611 7.145 1 97.88 143 PHE B N 1
ATOM 2716 C CA . PHE B 1 143 ? 13.156 -2.422 6.641 1 97.88 143 PHE B CA 1
ATOM 2717 C C . PHE B 1 143 ? 13.281 -2.33 5.125 1 97.88 143 PHE B C 1
ATOM 2719 O O . PHE B 1 143 ? 12.289 -2.131 4.422 1 97.88 143 PHE B O 1
ATOM 2726 N N . LYS B 1 144 ? 14.5 -2.477 4.664 1 97.75 144 LYS B N 1
ATOM 2727 C CA . LYS B 1 144 ? 14.805 -2.42 3.238 1 97.75 144 LYS B CA 1
ATOM 2728 C C . LYS B 1 144 ? 14 -3.455 2.463 1 97.75 144 LYS B C 1
ATOM 2730 O O . LYS B 1 144 ? 13.445 -3.152 1.404 1 97.75 144 LYS B O 1
ATOM 2735 N N . THR B 1 145 ? 13.898 -4.656 3.025 1 97.94 145 THR B N 1
ATOM 2736 C CA . THR B 1 145 ? 13.156 -5.727 2.371 1 97.94 145 THR B CA 1
ATOM 2737 C C . THR B 1 145 ? 11.656 -5.418 2.363 1 97.94 145 THR B C 1
ATOM 2739 O O . THR B 1 145 ? 10.984 -5.621 1.352 1 97.94 145 THR B O 1
ATOM 2742 N N . ASP B 1 146 ? 11.18 -4.891 3.467 1 97.25 146 ASP B N 1
ATOM 2743 C CA . ASP B 1 146 ? 9.773 -4.5 3.531 1 97.25 146 ASP B CA 1
ATOM 2744 C C . ASP B 1 146 ? 9.461 -3.418 2.5 1 97.25 146 ASP B C 1
ATOM 2746 O O . ASP B 1 146 ? 8.414 -3.457 1.854 1 97.25 146 ASP B O 1
ATOM 2750 N N . MET B 1 147 ? 10.344 -2.43 2.369 1 97.19 147 MET B N 1
ATOM 2751 C CA . MET B 1 147 ? 10.133 -1.354 1.405 1 97.19 147 MET B CA 1
ATOM 2752 C C . MET B 1 147 ? 10.164 -1.888 -0.023 1 97.19 147 MET B C 1
ATOM 2754 O O . MET B 1 147 ? 9.398 -1.443 -0.876 1 97.19 147 MET B O 1
ATOM 2758 N N . PHE B 1 148 ? 11.016 -2.844 -0.243 1 97.75 148 PHE B N 1
ATOM 2759 C CA . PHE B 1 148 ? 11.094 -3.48 -1.552 1 97.75 148 PHE B CA 1
ATOM 2760 C C . PHE B 1 148 ? 9.789 -4.18 -1.896 1 97.75 148 PHE B C 1
ATOM 2762 O O . PHE B 1 148 ? 9.219 -3.959 -2.969 1 97.75 148 PHE B O 1
ATOM 2769 N N . LEU B 1 149 ? 9.336 -4.93 -0.981 1 96.38 149 LEU B N 1
ATOM 2770 C CA . LEU B 1 149 ? 8.086 -5.648 -1.208 1 96.38 149 LEU B CA 1
ATOM 2771 C C . LEU B 1 149 ? 6.914 -4.684 -1.314 1 96.38 149 LEU B C 1
ATOM 2773 O O . LEU B 1 149 ? 5.984 -4.914 -2.09 1 96.38 149 LEU B O 1
ATOM 2777 N N . ASN B 1 150 ? 6.969 -3.639 -0.524 1 94.62 150 ASN B N 1
ATOM 2778 C CA . ASN B 1 150 ? 5.93 -2.621 -0.606 1 94.62 150 ASN B CA 1
ATOM 2779 C C . ASN B 1 150 ? 5.863 -1.996 -1.997 1 94.62 150 ASN B C 1
ATOM 2781 O O . ASN B 1 150 ? 4.781 -1.65 -2.477 1 94.62 150 ASN B O 1
ATOM 2785 N N . SER B 1 151 ? 6.961 -1.837 -2.645 1 95.5 151 SER B N 1
ATOM 2786 C CA . SER B 1 151 ? 7.031 -1.277 -3.99 1 95.5 151 SER B CA 1
ATOM 2787 C C . SER B 1 151 ? 6.391 -2.211 -5.012 1 95.5 151 SER B C 1
ATOM 2789 O O . SER B 1 151 ? 6.066 -1.792 -6.125 1 95.5 151 SER B O 1
ATOM 2791 N N . LEU B 1 152 ? 6.125 -3.443 -4.582 1 94.31 152 LEU B N 1
ATOM 2792 C CA . LEU B 1 152 ? 5.645 -4.461 -5.512 1 94.31 152 LEU B CA 1
ATOM 2793 C C . LEU B 1 152 ? 4.207 -4.852 -5.199 1 94.31 152 LEU B C 1
ATOM 2795 O O . LEU B 1 152 ? 3.674 -5.797 -5.785 1 94.31 152 LEU B O 1
ATOM 2799 N N . THR B 1 153 ? 3.662 -4.195 -4.254 1 90.75 153 THR B N 1
ATOM 2800 C CA . THR B 1 153 ? 2.246 -4.449 -4.012 1 90.75 153 THR B CA 1
ATOM 2801 C C . THR B 1 153 ? 1.43 -4.203 -5.277 1 90.75 153 THR B C 1
ATOM 2803 O O . THR B 1 153 ? 1.846 -3.443 -6.156 1 90.75 153 THR B O 1
ATOM 2806 N N . THR B 1 154 ? 0.292 -4.809 -5.324 1 88.19 154 THR B N 1
ATOM 2807 C CA . THR B 1 154 ? -0.547 -4.727 -6.516 1 88.19 154 THR B CA 1
ATOM 2808 C C . THR B 1 154 ? -0.922 -3.275 -6.812 1 88.19 154 THR B C 1
ATOM 2810 O O . THR B 1 154 ? -0.825 -2.826 -7.957 1 88.19 154 THR B O 1
ATOM 2813 N N . ASN B 1 155 ? -1.25 -2.559 -5.797 1 87.19 155 ASN B N 1
ATOM 2814 C CA . ASN B 1 155 ? -1.668 -1.174 -5.98 1 87.19 155 ASN B CA 1
ATOM 2815 C C . ASN B 1 155 ? -0.524 -0.306 -6.496 1 87.19 155 ASN B C 1
ATOM 2817 O O . ASN B 1 155 ? -0.708 0.479 -7.43 1 87.19 155 ASN B O 1
ATOM 2821 N N . MET B 1 156 ? 0.608 -0.46 -5.93 1 91.38 156 MET B N 1
ATOM 2822 C CA . MET B 1 156 ? 1.743 0.352 -6.359 1 91.38 156 MET B CA 1
ATOM 2823 C C . MET B 1 156 ? 2.221 -0.067 -7.746 1 91.38 156 MET B C 1
ATOM 2825 O O . MET B 1 156 ? 2.541 0.782 -8.578 1 91.38 156 MET B O 1
ATOM 2829 N N . TYR B 1 157 ? 2.219 -1.363 -8 1 91.88 157 TYR B N 1
ATOM 2830 C CA . TYR B 1 157 ? 2.607 -1.908 -9.297 1 91.88 157 TYR B CA 1
ATOM 2831 C C . TYR B 1 157 ? 1.702 -1.379 -10.406 1 91.88 157 TYR B C 1
ATOM 2833 O O . TYR B 1 157 ? 2.184 -0.869 -11.414 1 91.88 157 TYR B O 1
ATOM 2841 N N . GLN B 1 158 ? 0.49 -1.449 -10.172 1 89.5 158 GLN B N 1
ATOM 2842 C CA . GLN B 1 158 ? -0.47 -0.978 -11.164 1 89.5 158 GLN B CA 1
ATOM 2843 C C . GLN B 1 158 ? -0.382 0.536 -11.336 1 89.5 158 GLN B C 1
ATOM 2845 O O . GLN B 1 158 ? -0.495 1.045 -12.453 1 89.5 158 GLN B O 1
ATOM 2850 N N . PHE B 1 159 ? -0.242 1.192 -10.281 1 92.44 159 PHE B N 1
ATOM 2851 C CA . PHE B 1 159 ? -0.124 2.645 -10.328 1 92.44 159 PHE B CA 1
ATOM 2852 C C . PHE B 1 159 ? 1.057 3.066 -11.195 1 92.44 159 PHE B C 1
ATOM 2854 O O . PHE B 1 159 ? 0.928 3.955 -12.039 1 92.44 159 PHE B O 1
ATOM 2861 N N . GLN B 1 160 ? 2.205 2.432 -11 1 95.38 160 GLN B N 1
ATOM 2862 C CA . GLN B 1 160 ? 3.408 2.766 -11.75 1 95.38 160 GLN B CA 1
ATOM 2863 C C . GLN B 1 160 ? 3.234 2.441 -13.234 1 95.38 160 GLN B C 1
ATOM 2865 O O . GLN B 1 160 ? 3.678 3.201 -14.102 1 95.38 160 GLN B O 1
ATOM 2870 N N . LEU B 1 161 ? 2.549 1.352 -13.516 1 93.75 161 LEU B N 1
ATOM 2871 C CA . LEU B 1 161 ? 2.393 0.937 -14.906 1 93.75 161 LEU B CA 1
ATOM 2872 C C . LEU B 1 161 ? 1.26 1.705 -15.578 1 93.75 161 LEU B C 1
ATOM 2874 O O . LEU B 1 161 ? 1.424 2.215 -16.688 1 93.75 161 LEU B O 1
ATOM 2878 N N . GLU B 1 162 ? 0.135 1.863 -14.945 1 92 162 GLU B N 1
ATOM 2879 C CA . GLU B 1 162 ? -1.081 2.354 -15.594 1 92 162 GLU B CA 1
ATOM 2880 C C . GLU B 1 162 ? -1.184 3.873 -15.492 1 92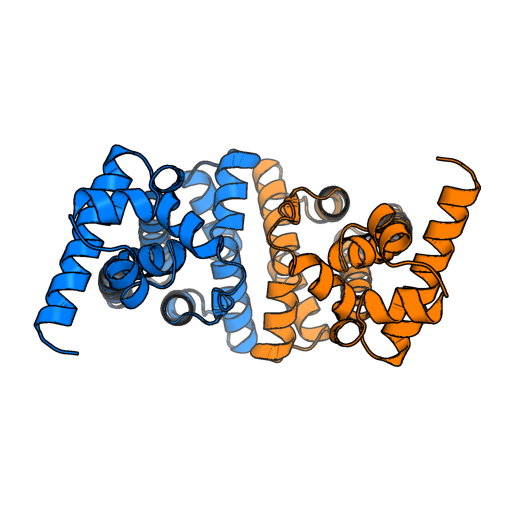 162 GLU B C 1
ATOM 2882 O O . GLU B 1 162 ? -1.682 4.527 -16.406 1 92 162 GLU B O 1
ATOM 2887 N N . GLU B 1 163 ? -0.713 4.441 -14.383 1 92.69 163 GLU B N 1
ATOM 2888 C CA . GLU B 1 163 ? -0.861 5.883 -14.188 1 92.69 163 GLU B CA 1
ATOM 2889 C C . GLU B 1 163 ? 0.431 6.621 -14.523 1 92.69 163 GLU B C 1
ATOM 2891 O O . GLU B 1 163 ? 0.398 7.688 -15.141 1 92.69 163 GLU B O 1
ATOM 2896 N N . ARG B 1 164 ? 1.541 6.043 -14.133 1 95.81 164 ARG B N 1
ATOM 2897 C CA . ARG B 1 164 ? 2.811 6.707 -14.398 1 95.81 164 ARG B CA 1
ATOM 2898 C C . ARG B 1 164 ? 3.367 6.305 -15.758 1 95.81 164 ARG B C 1
ATOM 2900 O O . ARG B 1 164 ? 4.277 6.953 -16.281 1 95.81 164 ARG B O 1
ATOM 2907 N N . GLY B 1 165 ? 2.895 5.195 -16.312 1 95.88 165 GLY B N 1
ATOM 2908 C CA . GLY B 1 165 ? 3.232 4.809 -17.672 1 95.88 165 GLY B CA 1
ATOM 2909 C C . GLY B 1 165 ? 4.551 4.066 -17.781 1 95.88 165 GLY B C 1
ATOM 2910 O O . GLY B 1 165 ? 5.137 3.977 -18.859 1 95.88 165 GLY B O 1
ATOM 2911 N N . LEU B 1 166 ? 5.062 3.52 -16.703 1 96.75 166 LEU B N 1
ATOM 2912 C CA . LEU B 1 166 ? 6.301 2.75 -16.75 1 96.75 166 LEU B CA 1
ATOM 2913 C C . LEU B 1 166 ? 6.082 1.409 -17.438 1 96.75 166 LEU B C 1
ATOM 2915 O O . LEU B 1 166 ? 5.023 0.792 -17.281 1 96.75 166 LEU B O 1
ATOM 2919 N N . THR B 1 167 ? 7.105 0.989 -18.141 1 94.5 167 THR B N 1
ATOM 2920 C CA . THR B 1 167 ? 7.148 -0.388 -18.609 1 94.5 167 THR B CA 1
ATOM 2921 C C . THR B 1 167 ? 7.707 -1.317 -17.547 1 94.5 167 THR B C 1
ATOM 2923 O O . THR B 1 167 ? 8.344 -0.862 -16.594 1 94.5 167 THR B O 1
ATOM 2926 N N . ASP B 1 168 ? 7.508 -2.594 -17.75 1 93.31 168 ASP B N 1
ATOM 2927 C CA . ASP B 1 168 ? 8.078 -3.58 -16.828 1 93.31 168 ASP B CA 1
ATOM 2928 C C . ASP B 1 168 ? 9.602 -3.469 -16.781 1 93.31 168 ASP B C 1
ATOM 2930 O O . ASP B 1 168 ? 10.203 -3.641 -15.727 1 93.31 168 ASP B O 1
ATOM 2934 N N . VAL B 1 169 ? 10.148 -3.219 -17.875 1 95.06 169 VAL B N 1
ATOM 2935 C CA . VAL B 1 169 ? 11.602 -3.1 -17.969 1 95.06 169 VAL B CA 1
ATOM 2936 C C . VAL B 1 169 ? 12.078 -1.896 -17.156 1 95.06 169 VAL B C 1
ATOM 2938 O O . VAL B 1 169 ? 13.039 -1.994 -16.391 1 95.06 169 VAL B O 1
ATOM 2941 N N . GLN B 1 170 ? 11.422 -0.764 -17.312 1 96.69 170 GLN B N 1
ATOM 2942 C CA . GLN B 1 170 ? 11.773 0.438 -16.562 1 96.69 170 GLN B CA 1
ATOM 2943 C C . GLN B 1 170 ? 11.594 0.22 -15.055 1 96.69 170 GLN B C 1
ATOM 2945 O O . GLN B 1 170 ? 12.438 0.629 -14.258 1 96.69 170 GLN B O 1
ATOM 2950 N N . LEU B 1 171 ? 10.445 -0.411 -14.711 1 97.56 171 LEU B N 1
ATOM 2951 C CA . LEU B 1 171 ? 10.18 -0.689 -13.305 1 97.56 171 LEU B CA 1
ATOM 2952 C C . LEU B 1 171 ? 11.289 -1.534 -12.695 1 97.56 171 LEU B C 1
ATOM 2954 O O . LEU B 1 171 ? 11.789 -1.222 -11.609 1 97.56 171 LEU B O 1
ATOM 2958 N N . LYS B 1 172 ? 11.617 -2.578 -13.445 1 96.81 172 LYS B N 1
ATOM 2959 C CA . LYS B 1 172 ? 12.703 -3.445 -12.984 1 96.81 172 LYS B CA 1
ATOM 2960 C C . LYS B 1 172 ? 13.992 -2.658 -12.789 1 96.81 172 LYS B C 1
ATOM 2962 O O . LYS B 1 172 ? 14.656 -2.795 -11.766 1 96.81 172 LYS B O 1
ATOM 2967 N N . GLN B 1 173 ? 14.352 -1.848 -13.688 1 97.25 173 GLN B N 1
ATOM 2968 C CA . GLN B 1 173 ? 15.578 -1.062 -13.633 1 97.25 173 GLN B CA 1
ATOM 2969 C C . GLN B 1 173 ? 15.578 -0.11 -12.445 1 97.25 173 GLN B C 1
ATOM 2971 O O . GLN B 1 173 ? 16.594 0.024 -11.75 1 97.25 173 GLN B O 1
ATOM 2976 N N . TYR B 1 174 ? 14.484 0.511 -12.203 1 97.62 174 TYR B N 1
ATOM 2977 C CA . TYR B 1 174 ? 14.391 1.476 -11.117 1 97.62 174 TYR B CA 1
ATOM 2978 C C . TYR B 1 174 ? 14.422 0.775 -9.758 1 97.62 174 TYR B C 1
ATOM 2980 O O . TYR B 1 174 ? 15.031 1.274 -8.812 1 97.62 174 TYR B O 1
ATOM 2988 N N . LEU B 1 175 ? 13.742 -0.395 -9.688 1 97.94 175 LEU B N 1
ATOM 2989 C CA . LEU B 1 175 ? 13.789 -1.169 -8.453 1 97.94 175 LEU B CA 1
ATOM 2990 C C . LEU B 1 175 ? 15.211 -1.632 -8.148 1 97.94 175 LEU B C 1
ATOM 2992 O O . LEU B 1 175 ? 15.664 -1.546 -7.008 1 97.94 175 LEU B O 1
ATOM 2996 N N . LEU B 1 176 ? 15.883 -2.047 -9.188 1 97.19 176 LEU B N 1
ATOM 2997 C CA . LEU B 1 176 ? 17.266 -2.492 -9 1 97.19 176 LEU B CA 1
ATOM 2998 C C . LEU B 1 176 ? 18.172 -1.321 -8.633 1 97.19 176 LEU B C 1
ATOM 3000 O O . LEU B 1 176 ? 19.062 -1.459 -7.797 1 97.19 176 LEU B O 1
ATOM 3004 N N . ARG B 1 177 ? 17.938 -0.206 -9.234 1 95.75 177 ARG B N 1
ATOM 3005 C CA . ARG B 1 177 ? 18.703 0.996 -8.922 1 95.75 177 ARG B CA 1
ATOM 3006 C C . ARG B 1 177 ? 18.5 1.416 -7.473 1 95.75 177 ARG B C 1
ATOM 3008 O O . ARG B 1 177 ? 19.453 1.822 -6.797 1 95.75 177 ARG B O 1
ATOM 3015 N N . MET B 1 178 ? 17.312 1.251 -6.984 1 95.75 178 MET B N 1
ATOM 3016 C CA . MET B 1 178 ? 16.938 1.754 -5.668 1 95.75 178 MET B CA 1
ATOM 3017 C C . MET B 1 178 ? 17.375 0.794 -4.57 1 95.75 178 MET B C 1
ATOM 3019 O O . MET B 1 178 ? 17.766 1.227 -3.48 1 95.75 178 MET B O 1
ATOM 3023 N N . PHE B 1 179 ? 17.344 -0.518 -4.887 1 94.06 179 PHE B N 1
ATOM 3024 C CA . PHE B 1 179 ? 17.453 -1.462 -3.781 1 94.06 179 PHE B CA 1
ATOM 3025 C C . PHE B 1 179 ? 18.719 -2.297 -3.908 1 94.06 179 PHE B C 1
ATOM 3027 O O . PHE B 1 179 ? 19.078 -3.045 -2.994 1 94.06 179 PHE B O 1
ATOM 3034 N N . LYS B 1 180 ? 19.391 -2.238 -5.055 1 84.19 180 LYS B N 1
ATOM 3035 C CA . LYS B 1 180 ? 20.625 -2.986 -5.227 1 84.19 180 LYS B CA 1
ATOM 3036 C C . LYS B 1 180 ? 21.734 -2.432 -4.328 1 84.19 180 LYS B C 1
ATOM 3038 O O . LYS B 1 180 ? 21.844 -1.217 -4.148 1 84.19 180 LYS B O 1
#

pLDDT: mean 91.39, std 10.2, range [49.69, 98.31]

Secondary structure (DSSP, 8-state):
--HHHHHHHHHHHHHHHHHHHHH-GGG--HHHHHHHHT--HHHHHHH-SSHHHHHHHHHHHHHHHHHHHHHHHHH-TTS-HHHHHHHHHHHHHHHHHHTHHHHHHHHT-TTS--GGGSHHHHHHHHHHHHHH--SS-HHHHHHHHHHHHHTTSHHHHHIIIIIS---HHHHHHHHHHHH-/--HHHHHHHHHHHHHHHHHHHHH-GGG--HHHHHHHHT--HHHHHHH-SSHHHHHHHHHHHHHHHHHHHHHHHHT-TTS-HHHHHHHHHHHHHHHHHHTHHHHHHHHT-TTS--GGGSHHHHHHHHHHHHHH--SS-HHHHHHHHHHHHHTTSHHHHHIIIIIS---HHHHHHHHHHHH-

Radius of gyration: 23.38 Å; Cα contacts (8 Å, |Δi|>4): 299; chains: 2; bounding box: 58×66×46 Å

InterPro domains:
  IPR001647 DNA-binding HTH domain, TetR-type [PF00440] (15-54)
  IPR001647 DNA-binding HTH domain, TetR-type [PR00455] (12-25)
  IPR001647 DNA-binding HTH domain, TetR-type [PR00455] (33-56)
  IPR001647 DNA-binding HTH domain, TetR-type [PS50977] (6-66)
  IPR009057 Homedomain-like superfamily [SSF46689] (1-76)
  IPR050624 Nucleoid occlusion factor SlmA/HTH-type transcriptional regulator [PTHR43479] (2-134)

Foldseek 3Di:
DPPVLVVVLVLLLVLLVVCCVVPNLVVDALVNSCVVSVHDSVSSCVNPVGSLRSLVVNVVVVLVVLLVVLVVLVPPPVDALLRSLLVNLVSVLVSCVVSLRSLVSNVPDPPDDDPCPDPSNVSQLVSNLSSQDDDPPSVVSSVLSVVLVVCVRSVNVCCCCPVVPDDPVRSSVVSSVVRD/DPPVLVVVLVLLLVLLVVCCVVPNLVVDALVNSCVVSVHDSVSSCVNPVGSLRSLVVNVVVVLVVLLVVLVVLVPPPVDALLRSLLVNLVSVLVSCVVSLRSLVSNVPDPPDDDPCPDPSNVSQLVSNLSSQDDDPPSVVSSVLSVVLVVCVRSVNVCCCCPVVPDDPVRSSVVSSVVRD

Sequence (360 aa):
MRRDALENRKRIEDCARQLFAEEGVENVSMNQISKTLGIGMATLYRNFEDKQALCYQLIQNDFSELFKDMHTILEDNKRNKEEKLEVLLVRFLNFKNTHKDLLRCVEGNKKRVSFKQQPAYKELFNIFYEVLKNDEDLTWNTFKTDMFLNSLTTNMYQFQLEERGLTDVQLKQYLLRMFKMRRDALENRKRIEDCARQLFAEEGVENVSMNQISKTLGIGMATLYRNFEDKQALCYQLIQNDFSELFKDMHTILEDNKRNKEEKLEVLLVRFLNFKNTHKDLLRCVEGNKKRVSFKQQPAYKELFNIFYEVLKNDEDLTWNTFKTDMFLNSLTTNMYQFQLEERGLTDVQLKQYLLRMFK

Organism: Staphylococcus carnosus (strain TM300) (NCBI:txid396513)

Nearest PDB structures (foldseek):
  2oer-assembly1_B  TM=5.937E-01  e=2.397E-05  Pseudomonas aeruginosa
  3p9t-assembly1_B  TM=6.355E-01  e=4.678E-04  Stenotrophomonas maltophilia
  3vuq-assembly1_B  TM=5.535E-01  e=3.380E-04  Thermus thermophilus HB8
  3vuq-assembly1_A  TM=5.314E-01  e=3.709E-04  Thermus thermophilus HB8
  3bjb-assembly1_B  TM=5.873E-01  e=1.426E-03  Rhodococcus jostii RHA1